Protein AF-A0A9E2JCD4-F1 (afdb_monomer)

Structure (mmCIF, N/CA/C/O backbone):
data_AF-A0A9E2JCD4-F1
#
_entry.id   AF-A0A9E2JCD4-F1
#
loop_
_atom_site.group_PDB
_atom_site.id
_atom_site.type_symbol
_atom_site.label_atom_id
_atom_site.label_alt_id
_atom_site.label_comp_id
_atom_site.label_asym_id
_atom_site.label_entity_id
_atom_site.label_seq_id
_atom_site.pdbx_PDB_ins_code
_atom_site.Cartn_x
_atom_site.Cartn_y
_atom_site.Cartn_z
_atom_site.occupancy
_atom_site.B_iso_or_equiv
_atom_site.auth_seq_id
_atom_site.auth_comp_id
_atom_site.auth_asym_id
_atom_site.auth_atom_id
_atom_site.pdbx_PDB_model_num
ATOM 1 N N . PRO A 1 1 ? -14.965 -15.907 -25.541 1.00 87.50 1 PRO A N 1
ATOM 2 C CA . PRO A 1 1 ? -16.272 -16.356 -24.997 1.00 87.50 1 PRO A CA 1
ATOM 3 C C . PRO A 1 1 ? -16.689 -15.475 -23.809 1.00 87.50 1 PRO A C 1
ATOM 5 O O . PRO A 1 1 ? -15.808 -14.919 -23.157 1.00 87.50 1 PRO A O 1
ATOM 8 N N . PHE A 1 2 ? -17.987 -15.295 -23.537 1.00 87.94 2 PHE A N 1
ATOM 9 C CA . PHE A 1 2 ? -18.441 -14.488 -22.388 1.00 87.94 2 PHE A CA 1
ATOM 10 C C . PHE A 1 2 ? -18.030 -15.113 -21.044 1.00 87.94 2 PHE A C 1
ATOM 12 O O . PHE A 1 2 ? -17.580 -14.397 -20.153 1.00 87.94 2 PHE A O 1
ATOM 19 N N . SER A 1 3 ? -18.085 -16.446 -20.950 1.00 88.81 3 SER A N 1
ATOM 20 C CA . SER A 1 3 ? -17.568 -17.237 -19.825 1.00 88.81 3 SER A CA 1
ATOM 21 C C . SER A 1 3 ? -16.134 -16.853 -19.465 1.00 88.81 3 SER A C 1
ATOM 23 O O . SER A 1 3 ? -15.836 -16.546 -18.314 1.00 88.81 3 SER A O 1
ATOM 25 N N . ASP A 1 4 ? -15.266 -16.788 -20.471 1.00 86.62 4 ASP A N 1
ATOM 26 C CA . ASP A 1 4 ? -13.838 -16.551 -20.280 1.00 86.62 4 ASP A CA 1
ATOM 27 C C . ASP A 1 4 ? -13.590 -15.129 -19.788 1.00 86.62 4 ASP A C 1
ATOM 29 O O . ASP A 1 4 ? -12.777 -14.919 -18.896 1.00 86.62 4 ASP A O 1
ATOM 33 N N . LYS A 1 5 ? -14.342 -14.145 -20.300 1.00 86.44 5 LYS A N 1
ATOM 34 C CA . LYS A 1 5 ? -14.261 -12.759 -19.816 1.00 86.44 5 LYS A CA 1
ATOM 35 C C . LYS A 1 5 ? -14.637 -12.661 -18.338 1.00 86.44 5 LYS A C 1
ATOM 37 O O . LYS A 1 5 ? -13.980 -11.936 -17.596 1.00 86.44 5 LYS A O 1
ATOM 42 N N . LEU A 1 6 ? -15.654 -13.406 -17.908 1.00 89.00 6 LEU A N 1
ATOM 43 C CA . LEU A 1 6 ? -16.115 -13.421 -16.521 1.00 89.00 6 LEU A CA 1
ATOM 44 C C . LEU A 1 6 ? -15.053 -14.046 -15.604 1.00 89.00 6 LEU A C 1
ATOM 46 O O . LEU A 1 6 ? -14.660 -13.428 -14.615 1.00 89.00 6 LEU A O 1
ATOM 50 N N . VAL A 1 7 ? -14.499 -15.198 -15.991 1.00 89.31 7 VAL A N 1
ATOM 51 C CA . VAL A 1 7 ? -13.416 -15.873 -15.253 1.00 89.31 7 VAL A CA 1
ATOM 52 C C . VAL A 1 7 ? -12.157 -15.009 -15.189 1.00 89.31 7 VAL A C 1
ATOM 54 O O . VAL A 1 7 ? -11.591 -14.837 -14.111 1.00 89.31 7 VAL A O 1
ATOM 57 N N . ILE A 1 8 ? -11.744 -14.408 -16.309 1.00 86.62 8 ILE A N 1
ATOM 58 C CA . ILE A 1 8 ? -10.582 -13.512 -16.361 1.00 86.62 8 ILE A CA 1
ATOM 59 C C . ILE A 1 8 ? -10.818 -12.299 -15.461 1.00 86.62 8 ILE A C 1
ATOM 61 O O . ILE A 1 8 ? -9.946 -11.971 -14.664 1.00 86.62 8 ILE A O 1
ATOM 65 N N . SER A 1 9 ? -11.991 -11.663 -15.523 1.00 84.81 9 SER A N 1
ATOM 66 C CA . SER A 1 9 ? -12.302 -10.495 -14.687 1.00 84.81 9 SER A CA 1
ATOM 67 C C . SER A 1 9 ? -12.297 -10.819 -13.189 1.00 84.81 9 SER A C 1
ATOM 69 O O . SER A 1 9 ? -11.738 -10.063 -12.394 1.00 84.81 9 SER A O 1
ATOM 71 N N . LEU A 1 10 ? -12.835 -11.980 -12.802 1.00 86.94 10 LEU A N 1
ATOM 72 C CA . LEU A 1 10 ? -12.809 -12.459 -11.424 1.00 86.94 10 LEU A CA 1
ATOM 73 C C . LEU A 1 10 ? -11.369 -12.714 -10.969 1.00 86.94 10 LEU A C 1
ATOM 75 O O . LEU A 1 10 ? -10.957 -12.248 -9.907 1.00 86.94 10 LEU A O 1
ATOM 79 N N . PHE A 1 11 ? -10.583 -13.408 -11.792 1.00 87.50 11 PHE A N 1
ATOM 80 C CA . PHE A 1 11 ? -9.185 -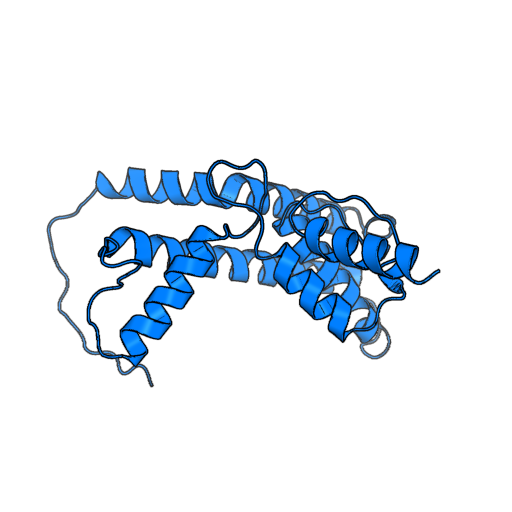13.696 -11.495 1.00 87.50 11 PHE A CA 1
ATOM 81 C C . PHE A 1 11 ? -8.374 -12.409 -11.329 1.00 87.50 11 PHE A C 1
ATOM 83 O O . PHE A 1 11 ? -7.625 -12.273 -10.366 1.00 87.50 11 PHE A O 1
ATOM 90 N N . GLN A 1 12 ? -8.598 -11.436 -12.212 1.00 85.69 12 GLN A N 1
ATOM 91 C CA . GLN A 1 12 ? -7.980 -10.111 -12.202 1.00 85.69 12 GLN A CA 1
ATOM 92 C C . GLN A 1 12 ? -8.385 -9.251 -11.000 1.00 85.69 12 GLN A C 1
ATOM 94 O O . GLN A 1 12 ? -7.630 -8.374 -10.598 1.00 85.69 12 GLN A O 1
ATOM 99 N N . SER A 1 13 ? -9.531 -9.522 -10.373 1.00 85.56 13 SER A N 1
ATOM 100 C CA . SER A 1 13 ? -9.923 -8.892 -9.107 1.00 85.56 13 SER A CA 1
ATOM 101 C C . SER A 1 13 ? -9.258 -9.549 -7.890 1.00 85.56 13 SER A C 1
ATOM 103 O O . SER A 1 13 ? -8.961 -8.882 -6.896 1.00 85.56 13 SER A O 1
ATOM 105 N N . VAL A 1 14 ? -9.000 -10.860 -7.947 1.00 85.94 14 VAL A N 1
ATOM 106 C CA . VAL A 1 14 ? -8.430 -11.621 -6.824 1.00 85.94 14 VAL A CA 1
ATOM 107 C C . VAL A 1 14 ? -6.904 -11.560 -6.805 1.00 85.94 14 VAL A C 1
ATOM 109 O O . VAL A 1 14 ? -6.334 -11.336 -5.738 1.00 85.94 14 VAL A O 1
ATOM 112 N N . THR A 1 15 ? -6.246 -11.720 -7.956 1.00 87.38 15 THR A N 1
ATOM 113 C CA . THR A 1 15 ? -4.779 -11.808 -8.065 1.00 87.38 15 THR A CA 1
ATOM 114 C C . THR A 1 15 ? -4.006 -10.601 -7.507 1.00 87.38 15 THR A C 1
ATOM 116 O O . THR A 1 15 ? -2.977 -10.825 -6.855 1.00 87.38 15 THR A O 1
ATOM 119 N N . PRO A 1 16 ? -4.494 -9.341 -7.617 1.00 85.31 16 PRO A N 1
ATOM 120 C CA . PRO A 1 16 ? -3.787 -8.180 -7.080 1.00 85.31 16 PRO A CA 1
ATOM 121 C C . PRO A 1 16 ? -3.684 -8.199 -5.551 1.00 85.31 16 PRO A C 1
ATOM 123 O O . PRO A 1 16 ? -2.811 -7.547 -4.989 1.00 85.31 16 PRO A O 1
ATOM 126 N N . ARG A 1 17 ? -4.507 -9.006 -4.865 1.00 85.00 17 ARG A N 1
ATOM 127 C CA . ARG A 1 17 ? -4.426 -9.244 -3.416 1.00 85.00 17 ARG A CA 1
ATOM 128 C C . ARG A 1 17 ? -3.404 -10.337 -3.092 1.00 85.00 17 ARG A C 1
ATOM 130 O O . ARG A 1 17 ? -3.725 -11.329 -2.443 1.00 85.00 17 ARG A O 1
ATOM 137 N N . THR A 1 18 ? -2.178 -10.128 -3.565 1.00 82.38 18 THR A N 1
ATOM 138 C CA . THR A 1 18 ? -0.974 -10.922 -3.268 1.00 82.38 18 THR A CA 1
ATOM 139 C C . THR A 1 18 ? -0.949 -12.375 -3.749 1.00 82.38 18 THR A C 1
ATOM 141 O O . THR A 1 18 ? -0.372 -13.222 -3.068 1.00 82.38 18 THR A O 1
ATOM 144 N N . ALA A 1 19 ? -1.558 -12.683 -4.899 1.00 82.88 19 ALA A N 1
ATOM 145 C CA . ALA A 1 19 ? -1.399 -13.998 -5.535 1.00 82.88 19 ALA A CA 1
ATOM 146 C C . ALA A 1 19 ? -0.274 -14.012 -6.584 1.00 82.88 19 ALA A C 1
ATOM 148 O O . ALA A 1 19 ? 0.450 -14.996 -6.686 1.00 82.88 19 ALA A O 1
ATOM 149 N N . GLY A 1 20 ? -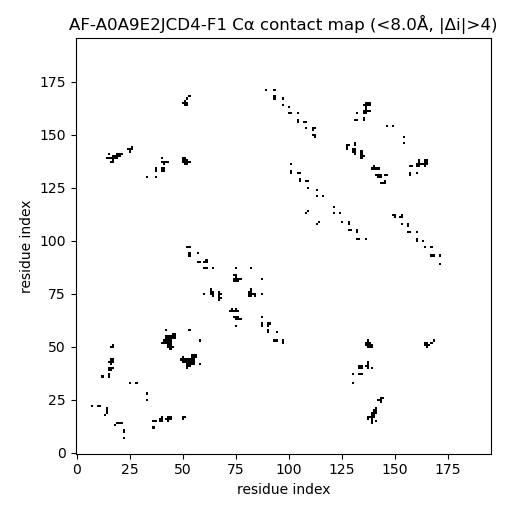0.135 -12.933 -7.364 1.00 82.00 20 GLY A N 1
ATOM 150 C CA . GLY A 1 20 ? 0.980 -12.755 -8.304 1.00 82.00 20 GLY A CA 1
ATOM 151 C C . GLY A 1 20 ? 0.891 -13.561 -9.594 1.00 82.00 20 GLY A C 1
ATOM 152 O O . GLY A 1 20 ? 1.807 -13.524 -10.410 1.00 82.00 20 GLY A O 1
ATOM 153 N N . PHE A 1 21 ? -0.213 -14.272 -9.816 1.00 85.75 21 PHE A N 1
ATOM 154 C CA . PHE A 1 21 ? -0.411 -15.041 -11.036 1.00 85.75 21 PHE A CA 1
ATOM 155 C C . PHE A 1 21 ? -0.903 -14.151 -12.167 1.00 85.75 21 PHE A C 1
ATOM 157 O O . PHE A 1 21 ? -1.855 -13.380 -12.004 1.00 85.75 21 PHE A O 1
ATOM 164 N N . ASN A 1 22 ? -0.266 -14.304 -13.325 1.00 83.31 22 ASN A N 1
ATOM 165 C CA . ASN A 1 22 ? -0.553 -13.510 -14.499 1.00 83.31 22 ASN A CA 1
ATOM 166 C C . ASN A 1 22 ? -1.375 -14.308 -15.521 1.00 83.31 22 ASN A C 1
ATOM 168 O O . ASN A 1 22 ? -0.903 -15.315 -16.040 1.00 83.31 22 ASN A O 1
ATOM 172 N N . THR A 1 23 ? -2.599 -13.862 -15.811 1.00 81.06 23 THR A N 1
ATOM 173 C CA . THR A 1 23 ? -3.462 -14.454 -16.852 1.00 81.06 23 THR A CA 1
ATOM 174 C C . THR A 1 23 ? -3.540 -13.611 -18.122 1.00 81.06 23 THR A C 1
ATOM 176 O O . THR A 1 23 ? -3.897 -14.142 -19.169 1.00 81.06 23 THR A O 1
ATOM 179 N N . ILE A 1 24 ? -3.207 -12.316 -18.050 1.00 84.69 24 ILE A N 1
ATOM 180 C CA . ILE A 1 24 ? -3.230 -11.369 -19.176 1.00 84.69 24 ILE A CA 1
ATOM 181 C C . ILE A 1 24 ? -2.098 -10.355 -19.023 1.00 84.69 24 ILE A C 1
ATOM 183 O O . ILE A 1 24 ? -1.784 -9.930 -17.921 1.00 84.69 24 ILE A O 1
ATOM 187 N N . ASN A 1 25 ? -1.508 -9.893 -20.119 1.00 86.38 25 ASN A N 1
ATOM 188 C CA . ASN A 1 25 ? -0.426 -8.918 -20.022 1.00 86.38 25 ASN A CA 1
ATOM 189 C C . ASN A 1 25 ? -0.935 -7.539 -19.537 1.00 86.38 25 ASN A C 1
ATOM 191 O O . ASN A 1 25 ? -1.644 -6.840 -20.264 1.00 86.38 25 ASN A O 1
ATOM 195 N N . TYR A 1 26 ? -0.522 -7.134 -18.328 1.00 86.12 26 TYR A N 1
ATOM 196 C CA . TYR A 1 26 ? -0.884 -5.852 -17.712 1.00 86.12 26 TYR A CA 1
ATOM 197 C C . TYR A 1 26 ? -0.377 -4.634 -18.494 1.00 86.12 26 TYR A C 1
ATOM 199 O O . TYR A 1 26 ? -0.991 -3.576 -18.409 1.00 86.12 26 TYR A O 1
ATOM 207 N N . ALA A 1 27 ? 0.674 -4.774 -19.310 1.00 84.25 27 ALA A N 1
ATOM 208 C CA . ALA A 1 27 ? 1.187 -3.683 -20.140 1.00 84.25 27 ALA A CA 1
ATOM 209 C C . ALA A 1 27 ? 0.193 -3.206 -21.219 1.00 84.25 27 ALA A C 1
ATOM 211 O O . ALA A 1 27 ? 0.357 -2.113 -21.753 1.00 84.25 27 ALA A O 1
ATOM 212 N N . HIS A 1 28 ? -0.830 -4.007 -21.542 1.00 86.75 28 HIS A N 1
ATOM 213 C CA . HIS A 1 28 ? -1.855 -3.676 -22.541 1.00 86.75 28 HIS A CA 1
ATOM 214 C C . HIS A 1 28 ? -3.211 -3.302 -21.928 1.00 86.75 28 HIS A C 1
ATOM 216 O O . HIS A 1 28 ? -4.195 -3.147 -22.653 1.00 86.75 28 HIS A O 1
ATOM 222 N N . LEU A 1 29 ? -3.300 -3.185 -20.601 1.00 87.31 29 LEU A N 1
ATOM 223 C CA . LEU A 1 29 ? -4.543 -2.808 -19.936 1.00 87.31 29 LEU A CA 1
ATOM 224 C C . LEU A 1 29 ? -4.760 -1.297 -19.962 1.00 87.31 29 LEU A C 1
ATOM 226 O O . LEU A 1 29 ? -3.824 -0.505 -19.917 1.00 87.31 29 LEU A O 1
ATOM 230 N N . ALA A 1 30 ? -6.031 -0.895 -19.982 1.00 89.69 30 ALA A N 1
ATOM 231 C CA . ALA A 1 30 ? -6.399 0.510 -19.890 1.00 89.69 30 ALA A CA 1
ATOM 232 C C . ALA A 1 30 ? -5.933 1.118 -18.556 1.00 89.69 30 ALA A C 1
ATOM 234 O O . ALA A 1 30 ? -6.066 0.492 -17.499 1.00 89.69 30 ALA A O 1
ATOM 235 N N . ASN A 1 31 ? -5.495 2.380 -18.587 1.00 89.19 31 ASN A N 1
ATOM 236 C CA . ASN A 1 31 ? -5.000 3.107 -17.410 1.00 89.19 31 ASN A CA 1
ATOM 237 C C . ASN A 1 31 ? -5.989 3.096 -16.231 1.00 89.19 31 ASN A C 1
ATOM 239 O O . ASN A 1 31 ? -5.576 2.981 -15.081 1.00 89.19 31 ASN A O 1
ATOM 243 N N . THR A 1 32 ? -7.299 3.132 -16.498 1.00 89.75 32 THR A N 1
ATOM 244 C CA . THR A 1 32 ? -8.345 3.025 -15.465 1.00 89.75 32 THR A CA 1
ATOM 245 C C . THR A 1 32 ? -8.311 1.679 -14.737 1.00 89.75 32 THR A C 1
ATOM 247 O O . THR A 1 32 ? -8.474 1.623 -13.519 1.00 89.75 32 THR A O 1
ATOM 250 N N . THR A 1 33 ? -8.057 0.588 -15.466 1.00 90.25 33 THR A N 1
ATOM 251 C CA . THR A 1 33 ? -7.939 -0.759 -14.884 1.00 90.25 33 THR A CA 1
ATOM 252 C C . THR A 1 33 ? -6.650 -0.878 -14.080 1.00 90.25 33 THR A C 1
ATOM 254 O O . THR A 1 33 ? -6.660 -1.422 -12.975 1.00 90.25 33 THR A O 1
ATOM 257 N N . LEU A 1 34 ? -5.550 -0.316 -14.591 1.00 91.50 34 LEU A N 1
ATOM 258 C CA . LEU A 1 34 ? -4.271 -0.268 -13.884 1.00 91.50 34 LEU A CA 1
ATOM 259 C C . LEU A 1 34 ? -4.376 0.518 -12.577 1.00 91.50 34 LEU A C 1
ATOM 261 O O . LEU A 1 34 ? -3.907 0.035 -11.554 1.00 91.50 34 LEU A O 1
ATOM 265 N N . LEU A 1 35 ? -5.061 1.664 -12.571 1.00 92.62 35 LEU A N 1
ATOM 266 C CA . LEU A 1 35 ? -5.304 2.444 -11.356 1.00 92.62 35 LEU A CA 1
ATOM 267 C C . LEU A 1 35 ? -6.061 1.631 -10.296 1.00 92.62 35 LEU A C 1
ATOM 269 O O . LEU A 1 35 ? -5.641 1.578 -9.139 1.00 92.62 35 LEU A O 1
ATOM 273 N N . GLY A 1 36 ? -7.148 0.960 -10.691 1.00 92.12 36 GLY A N 1
ATOM 274 C CA . GLY A 1 36 ? -7.899 0.082 -9.790 1.00 92.12 36 GLY A CA 1
ATOM 275 C C . GLY A 1 36 ? -7.050 -1.082 -9.273 1.00 92.12 36 GLY A C 1
ATOM 276 O O . GLY A 1 36 ? -7.093 -1.408 -8.089 1.00 92.12 36 GLY A O 1
ATOM 277 N N . THR A 1 37 ? -6.218 -1.659 -10.140 1.00 92.88 37 THR A N 1
ATOM 278 C CA . THR A 1 37 ? -5.287 -2.734 -9.780 1.00 92.88 37 THR A CA 1
ATOM 279 C C . THR A 1 37 ? -4.256 -2.248 -8.762 1.00 92.88 37 THR A C 1
ATOM 281 O O . THR A 1 37 ? -4.084 -2.886 -7.732 1.00 92.88 37 THR A O 1
ATOM 284 N N . ILE A 1 38 ? -3.627 -1.092 -8.990 1.00 94.44 38 ILE A N 1
ATOM 285 C CA . ILE A 1 38 ? -2.654 -0.476 -8.075 1.00 94.44 38 ILE A CA 1
ATOM 286 C C . ILE A 1 38 ? -3.284 -0.241 -6.697 1.00 94.44 38 ILE A C 1
ATOM 288 O O . ILE A 1 38 ? -2.684 -0.572 -5.674 1.00 94.44 38 ILE A O 1
ATOM 292 N N . PHE A 1 39 ? -4.517 0.265 -6.653 1.00 93.62 39 PHE A N 1
ATOM 293 C CA . PHE A 1 39 ? -5.242 0.432 -5.394 1.00 93.62 39 PHE A CA 1
ATOM 294 C C . PHE A 1 39 ? -5.467 -0.908 -4.671 1.00 93.62 39 PHE A C 1
ATOM 296 O O . PHE A 1 39 ? -5.213 -1.015 -3.470 1.00 93.62 39 PHE A O 1
ATOM 303 N N . LEU A 1 40 ? -5.882 -1.949 -5.401 1.00 91.62 40 LEU A N 1
ATOM 304 C CA . LEU A 1 40 ? -6.065 -3.300 -4.857 1.00 91.62 40 LEU A CA 1
ATOM 305 C C . LEU A 1 40 ? -4.751 -3.962 -4.415 1.00 91.62 40 LEU A C 1
ATOM 307 O O . LEU A 1 40 ? -4.772 -4.791 -3.518 1.00 91.62 40 LEU A O 1
ATOM 311 N N . MET A 1 41 ? -3.616 -3.619 -5.021 1.00 93.75 41 MET A N 1
ATOM 312 C CA . MET A 1 41 ? -2.294 -4.108 -4.607 1.00 93.75 41 MET A CA 1
ATOM 313 C C . MET A 1 41 ? -1.817 -3.449 -3.320 1.00 93.75 41 MET A C 1
ATOM 315 O O . MET A 1 41 ? -1.203 -4.089 -2.467 1.00 93.75 41 MET A O 1
ATOM 319 N N . PHE A 1 42 ? -2.102 -2.155 -3.184 1.00 92.25 42 PHE A N 1
ATOM 320 C CA . PHE A 1 42 ? -1.766 -1.397 -1.989 1.00 92.25 42 PHE A CA 1
ATOM 321 C C . PHE A 1 42 ? -2.563 -1.887 -0.771 1.00 92.25 42 PHE A C 1
ATOM 323 O O . PHE A 1 42 ? -2.013 -2.022 0.328 1.00 92.25 42 PHE A O 1
ATOM 330 N N . VAL A 1 43 ? -3.847 -2.200 -0.981 1.00 91.44 43 VAL A N 1
ATOM 331 C CA . VAL A 1 43 ? -4.730 -2.834 0.006 1.00 91.44 43 VAL A CA 1
ATOM 332 C C . VAL A 1 43 ? -4.638 -4.353 -0.133 1.00 91.44 43 VAL A C 1
ATOM 334 O O . VAL A 1 43 ? -5.424 -4.977 -0.838 1.00 91.44 43 VAL A O 1
ATOM 337 N N . GLY A 1 44 ? -3.680 -4.956 0.564 1.00 84.81 44 GLY A N 1
ATOM 338 C CA . GLY A 1 44 ? -3.443 -6.395 0.521 1.00 84.81 44 GLY A CA 1
ATOM 339 C C . GLY A 1 44 ? -4.526 -7.231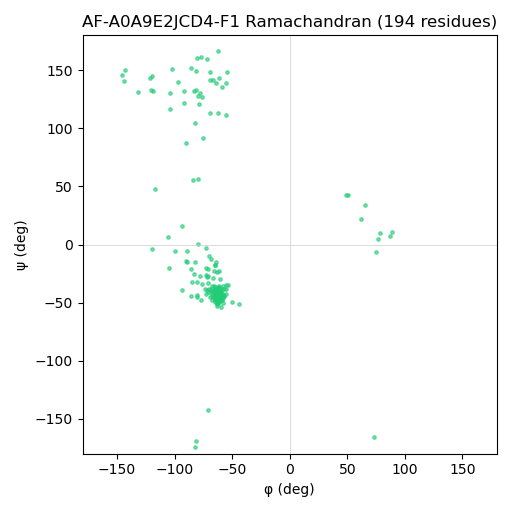 1.221 1.00 84.81 44 GLY A C 1
ATOM 340 O O . GLY A 1 44 ? -5.729 -6.976 1.170 1.00 84.81 44 GLY A O 1
ATOM 341 N N . GLY A 1 45 ? -4.095 -8.299 1.888 1.00 84.94 45 GLY A N 1
ATOM 342 C CA . GLY A 1 45 ? -4.995 -9.266 2.522 1.00 84.94 45 GLY A CA 1
ATOM 343 C C . GLY A 1 45 ? -5.522 -8.865 3.906 1.00 84.94 45 GLY A C 1
ATOM 344 O O . GLY A 1 45 ? -5.272 -7.782 4.439 1.00 84.94 45 GLY A O 1
ATOM 345 N N . SER A 1 46 ? -6.238 -9.803 4.526 1.00 86.25 46 SER A N 1
ATOM 346 C CA . SER A 1 46 ? -6.743 -9.669 5.899 1.00 86.25 46 SER A CA 1
ATOM 347 C C . SER A 1 46 ? -5.611 -9.770 6.946 1.00 86.25 46 SER A C 1
ATOM 349 O O . SER A 1 46 ? -4.535 -10.308 6.643 1.00 86.25 46 SER A O 1
ATOM 351 N N . PRO A 1 47 ? -5.791 -9.268 8.185 1.00 81.12 47 PRO A N 1
ATOM 352 C CA . PRO A 1 47 ? -4.848 -9.512 9.279 1.00 81.12 47 PRO A CA 1
ATOM 353 C C . PRO A 1 47 ? -4.597 -11.010 9.507 1.00 81.12 47 PRO A C 1
ATOM 355 O O . PRO A 1 47 ? -5.470 -11.833 9.252 1.00 81.12 47 PRO A O 1
ATOM 358 N N . GLY A 1 48 ? -3.391 -11.371 9.956 1.00 76.44 48 GLY A N 1
ATOM 359 C CA . GLY A 1 48 ? -2.986 -12.775 10.140 1.00 76.44 48 GLY A CA 1
ATOM 360 C C . GLY A 1 48 ? -2.679 -13.541 8.842 1.00 76.44 48 GLY A C 1
ATOM 361 O O . GLY A 1 48 ? -2.188 -14.660 8.902 1.00 76.44 48 GLY A O 1
ATOM 362 N N . SER A 1 49 ? -2.918 -12.940 7.671 1.00 79.50 49 SER A N 1
ATOM 363 C CA . SER A 1 49 ? -2.552 -13.507 6.368 1.00 79.50 49 SER A CA 1
ATOM 364 C C . SER A 1 49 ? -1.073 -13.292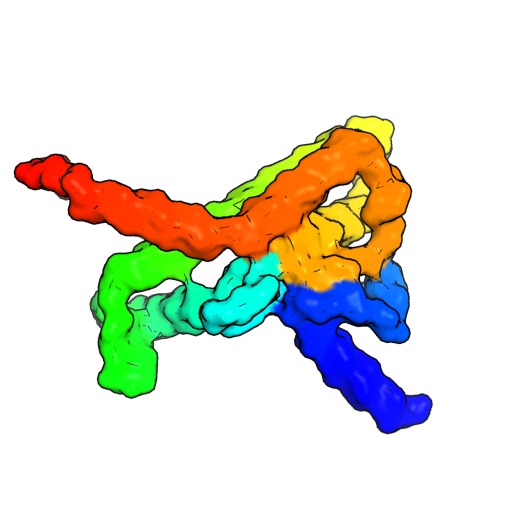 6.025 1.00 79.50 49 SER A C 1
ATOM 366 O O . SER A 1 49 ? -0.432 -12.353 6.508 1.00 79.50 49 SER A O 1
ATOM 368 N N . THR A 1 50 ? -0.581 -14.106 5.092 1.00 78.19 50 THR A N 1
ATOM 369 C CA . THR A 1 50 ? 0.707 -13.966 4.410 1.00 78.19 50 THR A CA 1
ATOM 370 C C . THR A 1 50 ? 0.738 -12.823 3.391 1.00 78.19 50 THR A C 1
ATOM 372 O O . THR A 1 50 ? 1.781 -12.583 2.811 1.00 78.19 50 THR A O 1
ATOM 375 N N . ALA A 1 51 ? -0.343 -12.089 3.143 1.00 78.06 51 ALA A N 1
ATOM 376 C CA . ALA A 1 51 ? -0.298 -10.944 2.227 1.00 78.06 51 ALA A CA 1
ATOM 377 C C . ALA A 1 51 ? 0.571 -9.785 2.769 1.00 78.06 51 ALA A C 1
ATOM 379 O O . ALA A 1 51 ? 0.513 -9.496 3.966 1.00 78.06 51 ALA A O 1
ATOM 380 N N . GLY A 1 52 ? 1.331 -9.088 1.923 1.00 82.94 52 GLY A N 1
ATOM 381 C CA . GLY A 1 52 ? 1.984 -7.816 2.269 1.00 82.94 52 GLY A CA 1
ATOM 382 C C . GLY A 1 52 ? 1.045 -6.610 2.162 1.00 82.94 52 GLY A C 1
ATOM 383 O O . GLY A 1 52 ? -0.174 -6.763 2.034 1.00 82.94 52 GLY A O 1
ATOM 384 N N . GLY A 1 53 ? 1.621 -5.409 2.232 1.00 86.88 53 GLY A N 1
ATOM 385 C CA . GLY A 1 53 ? 0.898 -4.145 2.069 1.00 86.88 53 GLY A CA 1
ATOM 386 C C . GLY A 1 53 ? 0.001 -3.757 3.250 1.00 86.88 53 GLY A C 1
ATOM 387 O O . GLY A 1 53 ? 0.098 -4.298 4.360 1.00 86.88 53 GLY A O 1
ATOM 388 N N . ILE A 1 54 ? -0.895 -2.790 3.018 1.00 90.12 54 ILE A N 1
ATOM 389 C CA . ILE A 1 54 ? -1.856 -2.354 4.035 1.00 90.12 54 ILE A CA 1
ATOM 390 C C . ILE A 1 54 ? -2.973 -3.386 4.145 1.00 90.12 54 ILE A C 1
ATOM 392 O O . ILE A 1 54 ? -3.631 -3.732 3.169 1.00 90.12 54 ILE A O 1
ATOM 396 N N . LYS A 1 55 ? -3.226 -3.854 5.367 1.00 90.94 55 LYS A N 1
ATOM 397 C CA . LYS A 1 55 ? -4.281 -4.833 5.628 1.00 90.94 55 LYS A CA 1
ATOM 398 C C . LYS A 1 55 ? -5.671 -4.233 5.436 1.00 90.94 55 LYS A C 1
ATOM 400 O O . LYS A 1 55 ? -5.917 -3.080 5.795 1.00 90.94 55 LYS A O 1
ATOM 405 N N . THR A 1 56 ? -6.621 -5.059 5.004 1.00 91.88 56 THR A N 1
ATOM 406 C CA . THR A 1 56 ? -8.031 -4.655 4.843 1.00 91.88 56 THR A CA 1
ATOM 407 C C . THR A 1 56 ? -8.639 -4.083 6.128 1.00 91.88 56 THR A C 1
ATOM 409 O O . THR A 1 56 ? -9.411 -3.130 6.074 1.00 91.88 56 THR A O 1
ATOM 412 N N . ALA A 1 57 ? -8.252 -4.602 7.299 1.00 90.75 57 ALA A N 1
ATOM 413 C CA . ALA A 1 57 ? -8.710 -4.078 8.586 1.00 90.75 57 ALA A CA 1
ATOM 414 C C . ALA A 1 57 ? -8.214 -2.648 8.859 1.00 90.75 57 ALA A C 1
ATOM 416 O O . ALA A 1 57 ? -8.957 -1.844 9.414 1.00 90.75 57 ALA A O 1
ATOM 417 N N . THR A 1 58 ? -6.990 -2.310 8.441 1.00 91.12 58 THR A N 1
ATOM 418 C CA . THR A 1 58 ? -6.454 -0.947 8.553 1.00 91.12 58 THR A CA 1
ATOM 419 C C . THR A 1 58 ? -7.291 0.014 7.718 1.00 91.12 58 THR A C 1
ATOM 421 O O . THR A 1 58 ? -7.726 1.044 8.228 1.00 91.12 58 THR A O 1
ATOM 424 N N . LEU A 1 59 ? -7.597 -0.362 6.470 1.00 93.19 59 LEU A N 1
ATOM 425 C CA . LEU A 1 59 ? -8.477 0.422 5.605 1.00 93.19 59 LEU A CA 1
ATOM 426 C C . LEU A 1 59 ? -9.874 0.585 6.222 1.00 93.19 59 LEU A C 1
ATOM 428 O O . LEU A 1 59 ? -10.396 1.695 6.269 1.00 93.19 59 LEU A O 1
ATOM 432 N N . ALA A 1 60 ? -10.458 -0.493 6.751 1.00 93.94 60 ALA A N 1
ATOM 433 C CA . ALA A 1 60 ? -11.771 -0.449 7.392 1.00 93.94 60 ALA A CA 1
ATOM 434 C C . ALA A 1 60 ? -11.803 0.509 8.595 1.00 93.94 60 ALA A C 1
ATOM 436 O O . ALA A 1 60 ? -12.764 1.261 8.752 1.00 93.94 60 ALA A O 1
ATOM 437 N N . ILE A 1 61 ? -10.747 0.526 9.417 1.00 94.56 61 ILE A N 1
ATOM 438 C CA . ILE A 1 61 ? -10.627 1.458 10.547 1.00 94.56 61 ILE A CA 1
ATOM 439 C C . ILE A 1 61 ? -10.533 2.905 10.053 1.00 94.56 61 ILE A C 1
ATOM 441 O O . ILE A 1 61 ? -11.207 3.769 10.611 1.00 94.56 61 ILE A O 1
ATOM 445 N N . LEU A 1 62 ? -9.745 3.181 9.009 1.00 94.25 62 LEU A N 1
ATOM 446 C CA . LEU A 1 62 ? -9.620 4.531 8.448 1.00 94.25 62 LEU A CA 1
ATOM 447 C C . LEU A 1 62 ? -10.935 5.043 7.856 1.00 94.25 62 LEU A C 1
ATOM 449 O O . LEU A 1 62 ? -11.328 6.178 8.121 1.00 94.25 62 LEU A O 1
ATOM 453 N N . VAL A 1 63 ? -11.648 4.198 7.109 1.00 94.94 63 VAL A N 1
ATOM 454 C CA . VAL A 1 63 ? -12.969 4.539 6.561 1.00 94.94 63 VAL A CA 1
ATOM 455 C C . VAL A 1 63 ? -13.964 4.784 7.693 1.00 94.94 63 VAL A C 1
ATOM 457 O O . VAL A 1 63 ? -14.662 5.796 7.695 1.00 94.94 63 VAL A O 1
ATOM 460 N N . ALA A 1 64 ? -13.999 3.910 8.702 1.00 94.38 64 ALA A N 1
ATOM 461 C CA . ALA A 1 64 ? -14.871 4.090 9.858 1.00 94.38 64 ALA A CA 1
ATOM 462 C C . ALA A 1 64 ? -14.537 5.363 10.644 1.00 94.38 64 ALA A C 1
ATOM 464 O O . ALA A 1 64 ? -15.449 6.033 11.130 1.00 94.38 64 ALA A O 1
ATOM 465 N N . MET A 1 65 ? -13.255 5.716 10.756 1.00 94.81 65 MET A N 1
ATOM 466 C CA . MET A 1 65 ? -12.801 6.957 11.381 1.00 94.81 65 MET A CA 1
ATOM 467 C C . MET A 1 65 ? -13.315 8.176 10.615 1.00 94.81 65 MET A C 1
ATOM 469 O O . MET A 1 65 ? -13.929 9.050 11.226 1.00 94.81 65 MET A O 1
ATOM 473 N N . ALA A 1 66 ? -13.136 8.207 9.292 1.00 93.56 66 ALA A N 1
ATOM 474 C CA . ALA A 1 66 ? -13.622 9.293 8.442 1.00 93.56 66 ALA A CA 1
ATOM 475 C C . ALA A 1 66 ? -15.150 9.449 8.539 1.00 93.56 66 ALA A C 1
ATOM 477 O O . ALA A 1 66 ? -15.649 10.546 8.788 1.00 93.56 66 ALA A O 1
ATOM 478 N N . VAL A 1 67 ? -15.896 8.343 8.444 1.00 94.00 67 VAL A N 1
ATOM 479 C CA . VAL A 1 67 ? -17.365 8.344 8.561 1.00 94.00 67 VAL A CA 1
ATOM 480 C C . VAL A 1 67 ? -17.821 8.781 9.955 1.00 94.00 67 VAL A C 1
ATOM 482 O O . VAL A 1 67 ? -18.765 9.558 10.074 1.00 94.00 67 VAL A O 1
ATOM 485 N N . SER A 1 68 ? -17.161 8.311 11.017 1.00 92.50 68 SER A N 1
ATOM 486 C CA . SER A 1 68 ? -17.499 8.698 12.394 1.00 92.50 68 SER A CA 1
ATOM 487 C C . SER A 1 68 ? -17.270 10.192 12.613 1.00 92.50 68 SER A C 1
ATOM 489 O O . SER A 1 68 ? -18.140 10.861 13.167 1.00 92.50 68 SER A O 1
ATOM 491 N N . ARG A 1 69 ? -16.149 10.730 12.111 1.00 91.12 69 ARG A N 1
ATOM 492 C CA . ARG A 1 69 ? -15.818 12.155 12.225 1.00 91.12 69 ARG A CA 1
ATOM 493 C C . ARG A 1 69 ? -16.778 13.035 11.431 1.00 91.12 69 ARG A C 1
ATOM 495 O O . ARG A 1 69 ? -17.195 14.064 11.957 1.00 91.12 69 ARG A O 1
ATOM 502 N N . TYR A 1 70 ? -17.161 12.605 10.227 1.00 92.38 70 TYR A N 1
ATOM 503 C CA . TYR A 1 70 ? -18.170 13.274 9.401 1.00 92.38 70 TYR A CA 1
ATOM 504 C C . TYR A 1 70 ? -19.546 13.306 10.084 1.00 92.38 70 TYR A C 1
ATOM 506 O O . TYR A 1 70 ? -20.245 14.309 10.030 1.00 92.38 70 TYR A O 1
ATOM 514 N N . ARG A 1 71 ? -19.913 12.236 10.800 1.00 91.94 71 ARG A N 1
ATOM 515 C CA . ARG A 1 71 ? -21.152 12.158 11.596 1.00 91.94 71 ARG A CA 1
ATOM 516 C C . ARG A 1 71 ? -21.074 12.861 12.960 1.00 91.94 71 ARG A C 1
ATOM 518 O O . ARG A 1 71 ? -22.041 12.805 13.711 1.00 91.94 71 ARG A O 1
ATOM 525 N N . GLY A 1 72 ? -19.943 13.478 13.309 1.00 89.88 72 GLY A N 1
ATOM 526 C CA . GLY A 1 72 ? -19.759 14.181 14.584 1.00 89.88 72 GLY A CA 1
ATOM 527 C C . GLY A 1 72 ? -19.481 13.283 15.797 1.00 89.88 72 GLY A C 1
ATOM 528 O O . GLY A 1 72 ? -19.474 13.770 16.925 1.00 89.88 72 GLY A O 1
ATOM 529 N N . PHE A 1 73 ? -19.217 11.986 15.610 1.00 88.62 73 PHE A N 1
ATOM 530 C CA . PHE A 1 73 ? -18.835 11.109 16.717 1.00 88.62 73 PHE A CA 1
ATOM 531 C C . PHE A 1 73 ? -17.364 11.314 17.099 1.00 88.62 73 PHE A C 1
ATOM 533 O O . PHE A 1 73 ? -16.471 11.241 16.255 1.00 88.62 73 PHE A O 1
ATOM 540 N N . SER A 1 74 ? -17.101 11.497 18.397 1.00 85.44 74 SER A N 1
ATOM 541 C CA . SER A 1 74 ? -15.742 11.621 18.950 1.00 85.44 74 SER A CA 1
ATOM 542 C C . SER A 1 74 ? -14.973 10.297 18.984 1.00 85.44 74 SER A C 1
ATOM 544 O O . SER A 1 74 ? -13.746 10.289 19.060 1.00 85.44 74 SER A O 1
ATOM 546 N N . ARG A 1 75 ? -15.680 9.162 18.926 1.00 89.75 75 ARG A N 1
ATOM 547 C CA . ARG A 1 75 ? -15.096 7.816 18.918 1.00 89.75 75 ARG A CA 1
ATOM 548 C C . ARG A 1 75 ? -15.467 7.068 17.645 1.00 89.75 75 ARG A C 1
ATOM 550 O O . ARG A 1 75 ? -16.581 7.194 17.142 1.00 89.75 75 ARG A O 1
ATOM 557 N N . VAL A 1 76 ? -14.535 6.250 17.161 1.00 91.75 76 VAL A N 1
ATOM 558 C CA . VAL A 1 76 ? -14.740 5.412 15.976 1.00 91.75 76 VAL A CA 1
ATOM 559 C C . VAL A 1 76 ? -15.553 4.180 16.357 1.00 91.75 76 VAL A C 1
ATOM 561 O O . VAL A 1 76 ? -15.121 3.390 17.200 1.00 91.75 76 VAL A O 1
ATOM 564 N N . ASN A 1 77 ? -16.713 4.004 15.724 1.00 89.06 77 ASN A N 1
ATOM 565 C CA . ASN A 1 77 ? -17.629 2.900 16.007 1.00 89.06 77 ASN A CA 1
ATOM 566 C C . ASN A 1 77 ? -17.869 2.042 14.756 1.00 89.06 77 ASN A C 1
ATOM 568 O O . ASN A 1 77 ? -18.175 2.565 13.687 1.00 89.06 77 ASN A O 1
ATOM 572 N N . ILE A 1 78 ? -17.784 0.717 14.899 1.00 90.62 78 ILE A N 1
ATOM 573 C CA . ILE A 1 78 ? -18.084 -0.276 13.853 1.00 90.62 78 ILE A CA 1
ATOM 574 C C . ILE A 1 78 ? -19.002 -1.345 14.452 1.00 90.62 78 ILE A C 1
ATOM 576 O O . ILE A 1 78 ? -18.713 -1.863 15.526 1.00 90.62 78 ILE A O 1
ATOM 580 N N . LEU A 1 79 ? -20.105 -1.694 13.773 1.00 88.25 79 LEU A N 1
ATOM 581 C CA . LEU A 1 79 ? -21.030 -2.769 14.186 1.00 88.25 79 LEU A CA 1
ATOM 582 C C . LEU A 1 79 ? -21.467 -2.684 15.668 1.00 88.25 79 LEU A C 1
ATOM 584 O O . LEU A 1 79 ? -21.500 -3.687 16.377 1.00 88.25 79 LEU A O 1
ATOM 588 N N . ARG A 1 80 ? -21.785 -1.471 16.148 1.00 87.25 80 ARG A N 1
ATOM 589 C CA . ARG A 1 80 ? -22.139 -1.172 17.556 1.00 87.25 80 ARG A CA 1
ATOM 590 C C . ARG A 1 80 ? -21.026 -1.457 18.580 1.00 87.25 80 ARG A C 1
ATOM 592 O O . ARG A 1 80 ? -21.305 -1.619 19.763 1.00 87.25 80 ARG A O 1
ATOM 599 N N . ARG A 1 81 ? -19.764 -1.494 18.149 1.00 89.50 81 ARG A N 1
ATOM 600 C CA . ARG A 1 81 ? -18.583 -1.601 19.016 1.00 89.50 81 ARG A CA 1
ATOM 601 C C . ARG A 1 81 ? -17.651 -0.413 18.798 1.00 89.50 81 ARG A C 1
ATOM 603 O O . ARG A 1 81 ? -17.485 0.047 17.670 1.00 89.50 81 ARG A O 1
ATOM 610 N N . THR A 1 82 ? -17.029 0.066 19.870 1.00 91.94 82 THR A N 1
ATOM 611 C CA . THR A 1 82 ? -16.072 1.179 19.823 1.00 91.94 82 THR A CA 1
ATOM 612 C C . THR A 1 82 ? -14.649 0.666 19.648 1.00 91.94 82 THR A C 1
ATOM 614 O O . THR A 1 82 ? -14.210 -0.226 20.373 1.00 91.94 82 THR A O 1
ATOM 617 N N . ILE A 1 83 ? -13.913 1.251 18.704 1.00 93.12 83 ILE A N 1
ATOM 618 C CA . ILE A 1 83 ? -12.501 0.934 18.487 1.00 93.12 83 ILE A CA 1
ATOM 619 C C . ILE A 1 83 ? -11.638 1.748 19.465 1.00 93.12 83 ILE A C 1
ATOM 621 O O . ILE A 1 83 ? -11.814 2.965 19.561 1.00 93.12 83 ILE A O 1
ATOM 625 N N . PRO A 1 84 ? -10.673 1.122 20.168 1.00 91.38 84 PRO A N 1
ATOM 626 C CA . PRO A 1 84 ? -9.731 1.845 21.018 1.00 91.38 84 PRO A CA 1
ATOM 627 C C . PRO A 1 84 ? -8.920 2.879 20.227 1.00 91.38 84 PRO A C 1
ATOM 629 O O . PRO A 1 84 ? -8.372 2.563 19.170 1.00 91.38 84 PRO A O 1
ATOM 632 N N . GLY A 1 85 ? -8.762 4.090 20.771 1.00 86.44 85 GLY A N 1
ATOM 633 C CA . GLY A 1 85 ? -8.038 5.183 20.103 1.00 86.44 85 GLY A CA 1
ATOM 634 C C . GLY A 1 85 ? -6.608 4.812 19.696 1.00 86.44 85 GLY A C 1
ATOM 635 O O . GLY A 1 85 ? -6.188 5.109 18.583 1.00 86.44 85 GLY A O 1
ATOM 636 N N . GLY A 1 86 ? -5.897 4.041 20.527 1.00 85.69 86 GLY A N 1
ATOM 637 C CA . GLY A 1 86 ? -4.557 3.551 20.190 1.00 85.69 86 GLY A CA 1
ATOM 638 C C . GLY A 1 86 ? -4.514 2.667 18.935 1.00 85.69 86 GLY A C 1
ATOM 639 O O . GLY A 1 86 ? -3.511 2.672 18.223 1.00 85.69 86 GLY A O 1
ATOM 640 N N . LEU A 1 87 ? -5.594 1.940 18.618 1.00 87.38 87 LEU A N 1
ATOM 641 C CA . LEU A 1 87 ? -5.690 1.149 17.387 1.00 87.38 87 LEU A CA 1
ATOM 642 C C . LEU A 1 87 ? -5.948 2.036 16.161 1.00 87.38 87 LEU A C 1
ATOM 644 O O . LEU A 1 87 ? -5.413 1.766 15.089 1.00 87.38 87 LEU A O 1
ATOM 648 N N . VAL A 1 88 ? -6.706 3.121 16.330 1.00 91.06 88 VAL A N 1
ATOM 649 C CA . VAL A 1 88 ? -6.919 4.130 15.282 1.00 91.06 88 VAL A CA 1
ATOM 650 C C . VAL A 1 88 ? -5.604 4.840 14.954 1.00 91.06 88 VAL A C 1
ATOM 652 O O . VAL A 1 88 ? -5.200 4.868 13.793 1.00 91.06 88 VAL A O 1
ATOM 655 N N . SER A 1 89 ? -4.869 5.315 15.965 1.00 87.69 89 SER A N 1
ATOM 656 C CA . SER A 1 89 ? -3.550 5.938 15.774 1.00 87.69 89 SER A CA 1
ATOM 657 C C . SER A 1 89 ? -2.556 4.989 15.100 1.00 87.69 89 SER A C 1
ATOM 659 O O . SER A 1 89 ? -1.799 5.403 14.227 1.00 87.69 89 SER A O 1
ATOM 661 N N . ARG A 1 90 ? -2.590 3.695 15.451 1.00 86.25 90 ARG A N 1
ATOM 662 C CA . ARG A 1 90 ? -1.808 2.642 14.779 1.00 86.25 90 ARG A CA 1
ATOM 663 C C . ARG A 1 90 ? -2.159 2.522 13.301 1.00 86.25 90 ARG A C 1
ATOM 665 O O . ARG A 1 90 ? -1.254 2.487 12.474 1.00 86.25 90 ARG A O 1
ATOM 672 N N . ALA A 1 91 ? -3.448 2.466 12.971 1.00 90.06 91 ALA A N 1
ATOM 673 C CA . ALA A 1 91 ? -3.905 2.353 11.590 1.00 90.06 91 ALA A CA 1
ATOM 674 C C . ALA A 1 91 ? -3.445 3.548 10.736 1.00 90.06 91 ALA A C 1
ATOM 676 O O . ALA A 1 91 ? -2.957 3.357 9.619 1.00 90.06 91 ALA A O 1
ATOM 677 N N . VAL A 1 92 ? -3.522 4.764 11.288 1.00 91.62 92 VAL A N 1
ATOM 678 C CA . VAL A 1 92 ? -3.010 5.986 10.648 1.00 91.62 92 VAL A CA 1
ATOM 679 C C . VAL A 1 92 ? -1.494 5.914 10.460 1.00 91.62 92 VAL A C 1
ATOM 681 O O . VAL A 1 92 ? -1.013 6.101 9.346 1.00 91.62 92 VAL A O 1
ATOM 684 N N . ALA A 1 93 ? -0.739 5.573 11.509 1.00 88.88 93 ALA A N 1
ATOM 685 C CA . ALA A 1 93 ? 0.720 5.493 11.447 1.00 88.88 93 ALA A CA 1
ATOM 686 C C . ALA A 1 93 ? 1.210 4.472 10.407 1.00 88.88 93 ALA A C 1
ATOM 688 O O . ALA A 1 93 ? 2.067 4.798 9.589 1.00 88.88 93 ALA A O 1
ATOM 689 N N . VAL A 1 94 ? 0.635 3.261 10.385 1.00 88.88 94 VAL A N 1
ATOM 690 C CA . VAL A 1 94 ? 0.961 2.234 9.375 1.00 88.88 94 VAL A CA 1
ATOM 691 C C . VAL A 1 94 ? 0.704 2.764 7.968 1.00 88.88 94 VAL A C 1
ATOM 693 O O . VAL A 1 94 ? 1.524 2.561 7.076 1.00 88.88 94 VAL A O 1
ATOM 696 N N . THR A 1 95 ? -0.412 3.462 7.767 1.00 91.12 95 THR A N 1
ATOM 697 C CA . THR A 1 95 ? -0.794 3.980 6.449 1.00 91.12 95 THR A CA 1
ATOM 698 C C . THR A 1 95 ? 0.149 5.078 5.977 1.00 91.12 95 THR A C 1
ATOM 700 O O . THR A 1 95 ? 0.618 5.019 4.845 1.00 91.12 95 THR A O 1
ATOM 703 N N . LEU A 1 96 ? 0.508 6.021 6.850 1.00 91.56 96 LEU A N 1
ATOM 704 C CA . LEU A 1 96 ? 1.476 7.073 6.529 1.00 91.56 96 LEU A CA 1
ATOM 705 C C . LEU A 1 96 ? 2.854 6.496 6.190 1.00 91.56 96 LEU A C 1
ATOM 707 O O . LEU A 1 96 ? 3.433 6.864 5.172 1.00 91.56 96 LEU A O 1
ATOM 711 N N . VAL A 1 97 ? 3.351 5.546 6.989 1.00 89.75 97 VAL A N 1
ATOM 712 C CA . VAL A 1 97 ? 4.631 4.867 6.719 1.00 89.75 97 VAL A CA 1
ATOM 713 C C . VAL A 1 97 ? 4.585 4.109 5.391 1.00 89.75 97 VAL A C 1
ATOM 715 O O . VAL A 1 97 ? 5.554 4.136 4.637 1.00 89.75 97 VAL A O 1
ATOM 718 N N . SER A 1 98 ? 3.458 3.472 5.070 1.00 90.94 98 SER A N 1
ATOM 719 C CA . SER A 1 98 ? 3.271 2.744 3.809 1.00 90.94 98 SER A CA 1
ATOM 720 C C . SER A 1 98 ? 3.309 3.679 2.599 1.00 90.94 98 SER A C 1
ATOM 722 O O . SER A 1 98 ? 4.037 3.414 1.645 1.00 90.94 98 SER A O 1
ATOM 724 N N . ILE A 1 99 ? 2.581 4.801 2.657 1.00 93.69 99 ILE A N 1
ATOM 725 C CA . ILE A 1 99 ? 2.581 5.826 1.601 1.00 93.69 99 ILE A CA 1
ATOM 726 C C . ILE A 1 99 ? 3.985 6.413 1.433 1.00 93.69 99 ILE A C 1
ATOM 728 O O . ILE A 1 99 ? 4.473 6.505 0.310 1.00 93.69 99 ILE A O 1
ATOM 732 N N . ALA A 1 100 ? 4.659 6.756 2.535 1.00 93.00 100 ALA A N 1
ATOM 733 C CA . ALA A 1 100 ? 6.020 7.284 2.499 1.00 93.00 100 ALA A CA 1
ATOM 734 C C . ALA A 1 100 ? 7.014 6.278 1.899 1.00 93.00 100 ALA A C 1
ATOM 736 O O . ALA A 1 100 ? 7.860 6.662 1.098 1.00 93.00 100 ALA A O 1
ATOM 737 N N . THR A 1 101 ? 6.885 4.991 2.235 1.00 92.56 101 THR A N 1
ATOM 738 C CA . THR A 1 101 ? 7.744 3.925 1.692 1.00 92.56 101 THR A CA 1
ATOM 739 C C . THR A 1 101 ? 7.559 3.792 0.184 1.00 92.56 101 THR A C 1
ATOM 741 O O . THR A 1 101 ? 8.538 3.854 -0.552 1.00 92.56 101 THR A O 1
ATOM 744 N N . VAL A 1 102 ? 6.313 3.672 -0.290 1.00 95.00 102 VAL A N 1
ATOM 745 C CA . VAL A 1 102 ? 6.009 3.592 -1.730 1.00 95.00 102 VAL A CA 1
ATOM 746 C C . VAL A 1 102 ? 6.490 4.847 -2.459 1.00 95.00 102 VAL A C 1
ATOM 748 O O . VAL A 1 102 ? 7.142 4.735 -3.494 1.00 95.00 102 VAL A O 1
ATOM 751 N N . GLY A 1 103 ? 6.215 6.034 -1.913 1.00 95.69 103 GLY A N 1
ATOM 752 C CA . GLY A 1 103 ? 6.620 7.308 -2.508 1.00 95.69 103 GLY A CA 1
ATOM 753 C C . GLY A 1 103 ? 8.137 7.457 -2.614 1.00 95.69 103 GLY A C 1
ATOM 754 O O . GLY A 1 103 ? 8.642 7.820 -3.674 1.00 95.69 103 GLY A O 1
ATOM 755 N N . LEU A 1 104 ? 8.872 7.117 -1.551 1.00 95.50 104 LEU A N 1
ATOM 756 C CA . LEU A 1 104 ? 10.333 7.178 -1.539 1.00 95.50 104 LEU A CA 1
ATOM 757 C C . LEU A 1 104 ? 10.950 6.155 -2.500 1.00 95.50 104 LEU A C 1
ATOM 759 O O . LEU A 1 104 ? 11.843 6.504 -3.266 1.00 95.50 104 LEU A O 1
ATOM 763 N N . SER A 1 105 ? 10.464 4.910 -2.500 1.00 95.00 105 SER A N 1
ATOM 764 C CA . SER A 1 105 ? 10.941 3.880 -3.430 1.00 95.00 105 SER A CA 1
ATOM 765 C C . SER A 1 105 ? 10.706 4.278 -4.888 1.00 95.00 105 SER A C 1
ATOM 767 O O . SER A 1 105 ? 11.618 4.152 -5.701 1.00 95.00 105 SER A O 1
ATOM 769 N N . LEU A 1 106 ? 9.528 4.820 -5.209 1.00 95.50 106 LEU A N 1
ATOM 770 C CA . LEU A 1 106 ? 9.217 5.296 -6.556 1.00 95.50 106 LEU A CA 1
ATOM 771 C C . LEU A 1 106 ? 10.119 6.463 -6.966 1.00 95.50 106 LEU A C 1
ATOM 773 O O . LEU A 1 106 ? 10.653 6.457 -8.072 1.00 95.50 106 LEU A O 1
ATOM 777 N N . ALA A 1 107 ? 10.315 7.446 -6.084 1.00 94.31 107 ALA A N 1
ATOM 778 C CA . ALA A 1 107 ? 11.187 8.584 -6.356 1.00 94.31 107 ALA A CA 1
ATOM 779 C C . ALA A 1 107 ? 12.628 8.135 -6.647 1.00 94.31 107 ALA A C 1
ATOM 781 O O . ALA A 1 107 ? 13.222 8.574 -7.629 1.00 94.31 107 ALA A O 1
ATOM 782 N N . LEU A 1 108 ? 13.167 7.211 -5.845 1.00 94.25 108 LEU A N 1
ATOM 783 C CA . LEU A 1 108 ? 14.505 6.657 -6.060 1.00 94.25 108 LEU A CA 1
ATOM 784 C C . LEU A 1 108 ? 14.607 5.884 -7.382 1.00 94.25 108 LEU A C 1
ATOM 786 O O . LEU A 1 108 ? 15.582 6.058 -8.111 1.00 94.25 108 LEU A O 1
ATOM 790 N N . LEU A 1 109 ? 13.599 5.074 -7.724 1.00 92.56 109 LEU A N 1
ATOM 791 C CA . LEU A 1 109 ? 13.566 4.359 -9.004 1.00 92.56 109 LEU A CA 1
ATOM 792 C C . LEU A 1 109 ? 13.507 5.312 -10.195 1.00 92.56 109 LEU A C 1
ATOM 794 O O . LEU A 1 109 ? 14.219 5.098 -11.169 1.00 92.56 109 LEU A O 1
ATOM 798 N N . LEU A 1 110 ? 12.713 6.381 -10.119 1.00 91.38 110 LEU A N 1
ATOM 799 C CA . LEU A 1 110 ? 12.656 7.390 -11.179 1.00 91.38 110 LEU A CA 1
ATOM 800 C C . LEU A 1 110 ? 14.016 8.068 -11.381 1.00 91.38 110 LEU A C 1
ATOM 802 O O . LEU A 1 110 ? 14.447 8.236 -12.520 1.00 91.38 110 LEU A O 1
ATOM 806 N N . ILE A 1 111 ? 14.722 8.399 -10.298 1.00 90.25 111 ILE A N 1
ATOM 807 C CA . ILE A 1 111 ? 16.059 9.005 -10.375 1.00 90.25 111 ILE A CA 1
ATOM 808 C C . ILE A 1 111 ? 17.058 8.049 -11.042 1.00 90.25 111 ILE A C 1
ATOM 810 O O . ILE A 1 111 ? 17.794 8.458 -11.935 1.00 90.25 111 ILE A O 1
ATOM 814 N N . ILE A 1 112 ? 17.075 6.778 -10.641 1.00 89.56 112 ILE A N 1
ATOM 815 C CA . ILE A 1 112 ? 18.080 5.810 -11.107 1.00 89.56 112 ILE A CA 1
ATOM 816 C C . ILE A 1 112 ? 17.792 5.315 -12.526 1.00 89.56 112 ILE A C 1
ATOM 818 O O . ILE A 1 112 ? 18.694 5.286 -13.361 1.00 89.56 112 ILE A O 1
ATOM 822 N N . GLU A 1 113 ? 16.549 4.928 -12.803 1.00 86.19 113 GLU A N 1
ATOM 823 C CA . GLU A 1 113 ? 16.173 4.279 -14.064 1.00 86.19 113 GLU A CA 1
ATOM 824 C C . GLU A 1 113 ? 15.878 5.295 -15.169 1.00 86.19 113 GLU A C 1
ATOM 826 O O . GLU A 1 113 ? 16.136 5.031 -16.340 1.00 86.19 113 GLU A O 1
ATOM 831 N N . THR A 1 114 ? 15.342 6.467 -14.816 1.00 82.44 114 THR A N 1
ATOM 832 C CA . THR A 1 114 ? 14.881 7.456 -15.806 1.00 82.44 114 THR A CA 1
ATOM 833 C C . THR A 1 114 ? 15.591 8.801 -15.736 1.00 82.44 114 THR A C 1
ATOM 835 O O . THR A 1 114 ? 15.365 9.636 -16.605 1.00 82.44 114 THR A O 1
ATOM 838 N N . GLY A 1 115 ? 16.492 9.014 -14.771 1.00 74.31 115 GLY A N 1
ATOM 839 C CA . GLY A 1 115 ? 17.210 10.285 -14.606 1.00 74.31 115 GLY A CA 1
ATOM 840 C C . GLY A 1 115 ? 18.133 10.666 -15.769 1.00 74.31 115 GLY A C 1
ATOM 841 O O . GLY A 1 115 ? 18.529 11.821 -15.869 1.00 74.31 115 GLY A O 1
ATOM 842 N N . HIS A 1 116 ? 18.447 9.720 -16.657 1.00 70.69 116 HIS A N 1
ATOM 843 C CA . HIS A 1 116 ? 19.286 9.928 -17.843 1.00 70.69 116 HIS A CA 1
ATOM 844 C C . HIS A 1 116 ? 18.475 10.112 -19.140 1.00 70.69 116 HIS A C 1
ATOM 846 O O . HIS A 1 116 ? 19.061 10.343 -20.195 1.00 70.69 116 HIS A O 1
ATOM 852 N N . LEU A 1 117 ? 17.147 9.958 -19.081 1.00 71.12 117 LEU A N 1
ATOM 853 C CA . LEU A 1 117 ? 16.249 10.028 -20.234 1.00 71.12 117 LEU A CA 1
ATOM 854 C C . LEU A 1 117 ? 15.529 11.376 -20.294 1.00 71.12 117 LEU A C 1
ATOM 856 O O . LEU A 1 117 ? 15.248 12.003 -19.272 1.00 71.12 117 LEU A O 1
ATOM 860 N N . ASP A 1 118 ? 15.196 11.796 -21.512 1.00 71.00 118 ASP A N 1
ATOM 861 C CA . ASP A 1 118 ? 14.473 13.040 -21.749 1.00 71.00 118 ASP A CA 1
ATOM 862 C C . ASP A 1 118 ? 13.019 12.948 -21.245 1.00 71.00 118 ASP A C 1
ATOM 864 O O . ASP A 1 118 ? 12.354 11.914 -21.376 1.00 71.00 118 ASP A O 1
ATOM 868 N N . HIS A 1 119 ? 12.496 14.035 -20.672 1.00 67.44 119 HIS A N 1
ATOM 869 C CA . HIS A 1 119 ? 11.236 14.033 -19.908 1.00 67.44 119 HIS A CA 1
ATOM 870 C C . HIS A 1 119 ? 10.002 13.611 -20.725 1.00 67.44 119 HIS A C 1
ATOM 872 O O . HIS A 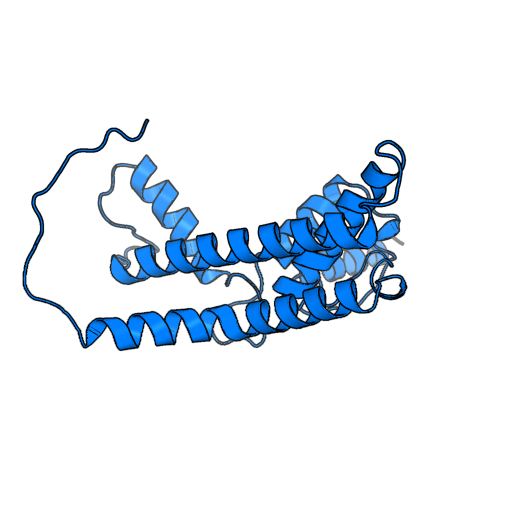1 119 ? 8.998 13.158 -20.166 1.00 67.44 119 HIS A O 1
ATOM 878 N N . THR A 1 120 ? 10.064 13.740 -22.049 1.00 63.03 120 THR A N 1
ATOM 879 C CA . THR A 1 120 ? 9.014 13.328 -22.990 1.00 63.03 120 THR A CA 1
ATOM 880 C C . THR A 1 120 ? 8.896 11.808 -23.126 1.00 63.03 120 THR A C 1
ATOM 882 O O . THR A 1 120 ? 7.789 11.317 -23.343 1.00 63.03 120 THR A O 1
ATOM 885 N N . GLN A 1 121 ? 9.979 11.052 -22.916 1.00 63.03 121 GLN A N 1
ATOM 886 C CA . GLN A 1 121 ? 9.984 9.581 -22.959 1.00 63.03 121 GLN A CA 1
ATOM 887 C C . GLN A 1 121 ? 9.663 8.938 -21.595 1.00 63.03 121 GLN A C 1
ATOM 889 O O . GLN A 1 121 ? 9.303 7.764 -21.521 1.00 63.03 121 GLN A O 1
ATOM 894 N N . THR A 1 122 ? 9.721 9.710 -20.505 1.00 66.75 122 THR A N 1
ATOM 895 C CA . THR A 1 122 ? 9.567 9.214 -19.123 1.00 66.75 122 THR A CA 1
ATOM 896 C C . THR A 1 122 ? 8.111 9.035 -18.675 1.00 66.75 122 THR A C 1
ATOM 898 O O . THR A 1 122 ? 7.843 8.355 -17.683 1.00 66.75 122 THR A O 1
ATOM 901 N N . ARG A 1 123 ? 7.132 9.603 -19.395 1.00 69.25 123 ARG A N 1
ATOM 902 C CA . ARG A 1 123 ? 5.712 9.541 -18.988 1.00 69.25 123 ARG A CA 1
ATOM 903 C C . ARG A 1 123 ? 5.167 8.113 -18.915 1.00 69.25 123 ARG A C 1
ATOM 905 O O . ARG A 1 123 ? 4.510 7.771 -17.934 1.00 69.25 123 ARG A O 1
ATOM 912 N N . ASP A 1 124 ? 5.510 7.268 -19.883 1.00 73.38 124 ASP A N 1
ATOM 913 C CA . ASP A 1 124 ? 5.118 5.852 -19.873 1.00 73.38 124 ASP A CA 1
ATOM 914 C C . ASP A 1 124 ? 5.901 5.038 -18.832 1.00 73.38 124 ASP A C 1
ATOM 916 O O . ASP A 1 124 ? 5.407 4.035 -18.309 1.00 73.38 124 ASP A O 1
ATOM 920 N N . ALA A 1 125 ? 7.115 5.479 -18.490 1.00 82.81 125 ALA A N 1
ATOM 921 C CA . ALA A 1 125 ? 7.934 4.847 -17.464 1.00 82.81 125 ALA A CA 1
ATOM 922 C C . ALA A 1 125 ? 7.373 5.086 -16.054 1.00 82.81 125 ALA A C 1
ATOM 924 O O . ALA A 1 125 ? 7.442 4.186 -15.220 1.00 82.81 125 ALA A O 1
ATOM 925 N N . PHE A 1 126 ? 6.748 6.242 -15.795 1.00 88.69 126 PHE A N 1
ATOM 926 C CA . PHE A 1 126 ? 6.155 6.544 -14.489 1.00 88.69 126 PHE A CA 1
ATOM 927 C C . PHE A 1 126 ? 5.096 5.517 -14.079 1.00 88.69 126 PHE A C 1
ATOM 929 O O . PHE A 1 126 ? 5.171 4.960 -12.985 1.00 88.69 126 PHE A O 1
ATOM 936 N N . LEU A 1 127 ? 4.130 5.225 -14.958 1.00 90.44 127 LEU A N 1
ATOM 937 C CA . LEU A 1 127 ? 3.064 4.271 -14.645 1.00 90.44 127 LEU A CA 1
ATOM 938 C C . LEU A 1 127 ? 3.626 2.857 -14.440 1.00 90.44 127 LEU A C 1
ATOM 940 O O . LEU A 1 127 ? 3.204 2.157 -13.519 1.00 90.44 127 LEU A O 1
ATOM 944 N N . LYS A 1 128 ? 4.613 2.462 -15.257 1.00 90.56 128 LYS A N 1
ATOM 945 C CA . LYS A 1 128 ? 5.334 1.187 -15.124 1.00 90.56 128 LYS A CA 1
ATOM 946 C C . LYS A 1 128 ? 6.030 1.074 -13.776 1.00 90.56 128 LYS A C 1
ATOM 948 O O . LYS A 1 128 ? 5.762 0.132 -13.038 1.00 90.56 128 LYS A O 1
ATOM 953 N N . LEU A 1 129 ? 6.850 2.054 -13.413 1.00 93.06 129 LEU A N 1
ATOM 954 C CA . LEU A 1 129 ? 7.594 2.050 -12.155 1.00 93.06 129 LEU A CA 1
ATOM 955 C C . LEU A 1 129 ? 6.680 2.177 -10.932 1.00 93.06 129 LEU A C 1
ATOM 957 O O . LEU A 1 129 ? 6.934 1.524 -9.922 1.00 93.06 129 LEU A O 1
ATOM 961 N N . LEU A 1 130 ? 5.588 2.944 -11.015 1.00 94.75 130 LEU A N 1
ATOM 962 C CA . LEU A 1 130 ? 4.575 3.005 -9.958 1.00 94.75 130 LEU A CA 1
ATOM 963 C C . LEU A 1 130 ? 3.949 1.626 -9.722 1.00 94.75 130 LEU A C 1
ATOM 965 O O . LEU A 1 130 ? 3.850 1.186 -8.577 1.00 94.75 130 LEU A O 1
ATOM 969 N N . PHE A 1 131 ? 3.564 0.932 -10.793 1.00 94.50 131 PHE A N 1
ATOM 970 C CA . PHE A 1 131 ? 2.993 -0.410 -10.706 1.00 94.50 131 PHE A CA 1
ATOM 971 C C . PHE A 1 131 ? 3.980 -1.408 -10.092 1.00 94.50 131 PHE A C 1
ATOM 973 O O . PHE A 1 131 ? 3.610 -2.135 -9.174 1.00 94.50 131 PHE A O 1
ATOM 980 N N . GLU A 1 132 ? 5.241 -1.403 -10.534 1.00 94.31 132 GLU A N 1
ATOM 981 C CA . GLU A 1 132 ? 6.299 -2.242 -9.951 1.00 94.31 132 GLU A CA 1
ATOM 982 C C . GLU A 1 132 ? 6.508 -1.939 -8.466 1.00 94.31 132 GLU A C 1
ATOM 984 O O . GLU A 1 132 ? 6.574 -2.851 -7.647 1.00 94.31 132 GLU A O 1
ATOM 989 N N . THR A 1 133 ? 6.560 -0.658 -8.095 1.00 95.31 133 THR A N 1
ATOM 990 C CA . THR A 1 133 ? 6.803 -0.236 -6.710 1.00 95.31 133 THR A CA 1
ATOM 991 C C . THR A 1 133 ? 5.668 -0.669 -5.789 1.00 95.31 133 THR A C 1
ATOM 993 O O . THR A 1 133 ? 5.909 -1.199 -4.703 1.00 95.31 133 THR A O 1
ATOM 996 N N . VAL A 1 134 ? 4.416 -0.472 -6.211 1.00 95.38 134 VAL A N 1
ATOM 997 C CA . VAL A 1 134 ? 3.246 -0.867 -5.417 1.00 95.38 134 VAL A CA 1
ATOM 998 C C . VAL A 1 134 ? 3.107 -2.387 -5.371 1.00 95.38 134 VAL A C 1
ATOM 1000 O O . VAL A 1 134 ? 2.807 -2.930 -4.310 1.00 95.38 134 VAL A O 1
ATOM 1003 N N . SER A 1 135 ? 3.396 -3.088 -6.470 1.00 94.50 135 SER A N 1
ATOM 1004 C CA . SER A 1 135 ? 3.452 -4.553 -6.494 1.00 94.50 135 SER A CA 1
ATOM 1005 C C . SER A 1 135 ? 4.532 -5.088 -5.550 1.00 94.50 135 SER A C 1
ATOM 1007 O O . SER A 1 135 ? 4.267 -6.004 -4.771 1.00 94.50 135 SER A O 1
ATOM 1009 N N . ALA A 1 136 ? 5.721 -4.480 -5.532 1.00 94.31 136 ALA A N 1
ATOM 1010 C CA . ALA A 1 136 ? 6.800 -4.827 -4.613 1.00 94.31 136 ALA A CA 1
ATOM 1011 C C . ALA A 1 136 ? 6.392 -4.596 -3.153 1.00 94.31 136 ALA A C 1
ATOM 1013 O O . ALA A 1 136 ? 6.491 -5.510 -2.337 1.00 94.31 136 ALA A O 1
ATOM 1014 N N . PHE A 1 137 ? 5.853 -3.417 -2.831 1.00 94.06 137 PHE A N 1
ATOM 1015 C CA . PHE A 1 137 ? 5.393 -3.079 -1.481 1.00 94.06 137 PHE A CA 1
ATOM 1016 C C . PHE A 1 137 ? 4.247 -3.982 -1.002 1.00 94.06 137 PHE A C 1
ATOM 1018 O O . PHE A 1 137 ? 4.248 -4.473 0.126 1.00 94.06 137 PHE A O 1
ATOM 1025 N N . GLY A 1 138 ? 3.265 -4.247 -1.859 1.00 91.06 138 GLY A N 1
ATOM 1026 C CA . GLY A 1 138 ? 2.190 -5.188 -1.557 1.00 91.06 138 GLY A CA 1
ATOM 1027 C C . GLY A 1 138 ? 2.667 -6.643 -1.518 1.00 91.06 138 GLY A C 1
ATOM 1028 O O . GLY A 1 138 ? 1.929 -7.515 -1.068 1.00 91.06 138 GLY A O 1
ATOM 1029 N N . THR A 1 139 ? 3.902 -6.935 -1.947 1.00 91.94 139 THR A N 1
ATOM 1030 C CA . THR A 1 139 ? 4.412 -8.289 -2.229 1.00 91.94 139 THR A CA 1
ATOM 1031 C C . THR A 1 139 ? 3.468 -9.071 -3.140 1.00 91.94 139 THR A C 1
ATOM 1033 O O . THR A 1 139 ? 3.145 -10.231 -2.894 1.00 91.94 139 THR A O 1
ATOM 1036 N N . VAL A 1 140 ? 2.963 -8.387 -4.166 1.00 91.44 140 VAL A N 1
ATOM 1037 C CA . VAL A 1 140 ? 1.946 -8.915 -5.068 1.00 91.44 140 VAL A CA 1
ATOM 1038 C C . VAL A 1 140 ? 2.553 -9.811 -6.125 1.00 91.44 140 VAL A C 1
ATOM 1040 O O . VAL A 1 140 ? 2.020 -10.886 -6.360 1.00 91.44 140 VAL A O 1
ATOM 1043 N N . GLY A 1 141 ? 3.660 -9.389 -6.736 1.00 89.00 141 GLY A N 1
ATOM 1044 C CA . GLY A 1 141 ? 4.379 -10.182 -7.737 1.00 89.00 141 GLY A CA 1
ATOM 1045 C C . GLY A 1 141 ? 3.871 -10.020 -9.172 1.00 89.00 141 GLY A C 1
ATOM 1046 O O . GLY A 1 141 ? 4.334 -10.729 -10.058 1.00 89.00 141 GLY A O 1
ATOM 1047 N N . LEU A 1 142 ? 2.953 -9.085 -9.427 1.00 91.00 142 LEU A N 1
ATOM 1048 C CA . LEU A 1 142 ? 2.561 -8.712 -10.790 1.00 91.00 142 LEU A CA 1
ATOM 1049 C C . LEU A 1 142 ? 3.511 -7.652 -11.351 1.00 91.00 142 LEU A C 1
ATOM 1051 O O . LEU A 1 142 ? 4.050 -6.841 -10.600 1.00 91.00 142 LEU A O 1
ATOM 1055 N N . SER A 1 143 ? 3.666 -7.626 -12.672 1.00 90.75 143 SER A N 1
ATOM 1056 C CA . SER A 1 143 ? 4.569 -6.710 -13.372 1.00 90.75 143 SER A CA 1
ATOM 1057 C C . SER A 1 143 ? 3.962 -6.236 -14.695 1.00 90.75 143 SER A C 1
ATOM 1059 O O . SER A 1 143 ? 3.212 -6.973 -15.340 1.00 90.75 143 SER A O 1
ATOM 1061 N N . MET A 1 144 ? 4.323 -5.020 -15.120 1.00 88.56 144 MET A N 1
ATOM 1062 C CA . MET A 1 144 ? 4.082 -4.521 -16.486 1.00 88.56 144 MET A CA 1
ATOM 1063 C C . MET A 1 144 ? 5.284 -4.756 -17.420 1.00 88.56 144 MET A C 1
ATOM 1065 O O . MET A 1 144 ? 5.384 -4.140 -18.480 1.00 88.56 144 MET A O 1
ATOM 1069 N N . GLY A 1 145 ? 6.210 -5.634 -17.028 1.00 84.44 145 GLY A N 1
ATOM 1070 C CA . GLY A 1 145 ? 7.404 -5.993 -17.792 1.00 84.44 145 GLY A CA 1
ATOM 1071 C C . GLY A 1 145 ? 8.620 -5.103 -17.532 1.00 84.44 145 GLY A C 1
ATOM 1072 O O . GLY A 1 145 ? 9.603 -5.207 -18.258 1.00 84.44 145 GLY A O 1
ATOM 1073 N N . ALA A 1 146 ? 8.589 -4.234 -16.516 1.00 82.19 146 ALA A N 1
ATOM 1074 C CA . ALA A 1 146 ? 9.735 -3.384 -16.184 1.00 82.19 146 ALA A CA 1
ATOM 1075 C C . ALA A 1 146 ? 10.774 -4.103 -15.303 1.00 82.19 146 ALA A C 1
ATOM 1077 O O . ALA A 1 146 ? 11.957 -3.781 -15.378 1.00 82.19 146 ALA A O 1
ATOM 1078 N N . THR A 1 147 ? 10.376 -5.115 -14.520 1.00 80.50 147 THR A N 1
ATOM 1079 C CA . THR A 1 147 ? 11.250 -5.779 -13.534 1.00 80.50 147 THR A CA 1
ATOM 1080 C C . THR A 1 147 ? 12.527 -6.371 -14.143 1.00 80.50 147 THR A C 1
ATOM 1082 O O . THR A 1 147 ? 13.596 -6.304 -13.535 1.00 80.50 147 THR A O 1
ATOM 1085 N N . SER A 1 148 ? 12.445 -6.949 -15.348 1.00 80.19 148 SER A N 1
ATOM 1086 C CA . SER A 1 148 ? 13.595 -7.565 -16.028 1.00 80.19 148 SER A CA 1
ATOM 1087 C C . SER A 1 148 ? 14.616 -6.541 -16.524 1.00 80.19 148 SER A C 1
ATOM 1089 O O . SER A 1 148 ? 15.796 -6.872 -16.626 1.00 80.19 148 SER A O 1
ATOM 1091 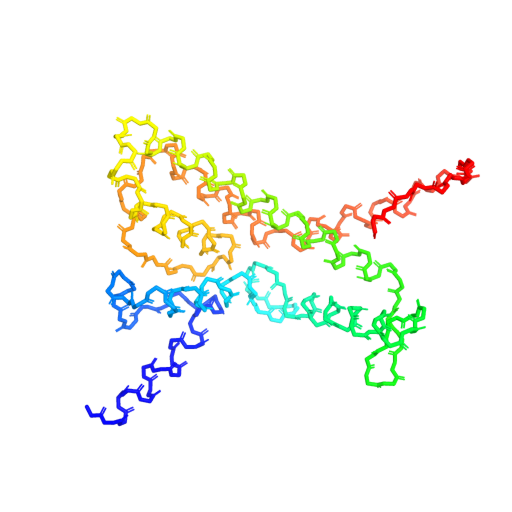N N . GLY A 1 149 ? 14.170 -5.315 -16.810 1.00 82.56 149 GLY A N 1
ATOM 1092 C CA . GLY A 1 149 ? 15.001 -4.221 -17.314 1.00 82.56 149 GLY A CA 1
ATOM 1093 C C . GLY A 1 149 ? 15.649 -3.360 -16.229 1.00 82.56 149 GLY A C 1
ATOM 1094 O O . GLY A 1 149 ? 16.444 -2.495 -16.569 1.00 82.56 149 GLY A O 1
ATOM 1095 N N . LEU A 1 150 ? 15.335 -3.593 -14.948 1.00 88.25 150 LEU A N 1
ATOM 1096 C CA . LEU A 1 150 ? 15.881 -2.800 -13.845 1.00 88.25 150 LEU A CA 1
ATOM 1097 C C . LEU A 1 150 ? 17.402 -2.948 -13.730 1.00 88.25 150 LEU A C 1
ATOM 1099 O O . LEU A 1 150 ? 17.952 -4.059 -13.787 1.00 88.25 150 LEU A O 1
ATOM 1103 N N . THR A 1 151 ? 18.066 -1.827 -13.457 1.00 91.81 151 THR A N 1
ATOM 1104 C CA . THR A 1 151 ? 19.482 -1.794 -13.083 1.00 91.81 151 THR A CA 1
ATOM 1105 C C . THR A 1 151 ? 19.728 -2.548 -11.773 1.00 91.81 151 THR A C 1
ATOM 1107 O O . THR A 1 151 ? 18.810 -2.861 -11.011 1.00 91.81 151 THR A O 1
ATOM 1110 N N . VAL A 1 152 ? 20.997 -2.836 -11.464 1.00 93.25 152 VAL A N 1
ATOM 1111 C CA . VAL A 1 152 ? 21.379 -3.463 -10.183 1.00 93.25 152 VAL A CA 1
ATOM 1112 C C . VAL A 1 152 ? 20.865 -2.642 -8.993 1.00 93.25 152 VAL A C 1
ATOM 1114 O O . VAL A 1 152 ? 20.307 -3.202 -8.050 1.00 93.25 152 VAL A O 1
ATOM 1117 N N . TRP A 1 153 ? 20.979 -1.315 -9.068 1.00 92.88 153 TRP A N 1
ATOM 1118 C CA . TRP A 1 153 ? 20.491 -0.405 -8.034 1.00 92.88 153 TRP A CA 1
ATOM 1119 C C . TRP A 1 153 ? 18.961 -0.381 -7.954 1.00 92.88 153 TRP A C 1
ATOM 1121 O O . TRP A 1 153 ? 18.412 -0.459 -6.854 1.00 92.88 153 TRP A O 1
ATOM 1131 N N . GLY A 1 154 ? 18.263 -0.373 -9.095 1.00 92.75 154 GLY A N 1
ATOM 1132 C CA . GLY A 1 154 ? 16.803 -0.481 -9.131 1.00 92.75 154 GLY A CA 1
ATOM 1133 C C . GLY A 1 154 ? 16.290 -1.784 -8.512 1.00 92.75 154 GLY A C 1
ATOM 1134 O O . GLY A 1 154 ? 15.343 -1.779 -7.722 1.00 92.75 154 GLY A O 1
ATOM 1135 N N . LYS A 1 155 ? 16.974 -2.905 -8.772 1.00 93.88 155 LYS A N 1
ATOM 1136 C CA . LYS A 1 155 ? 16.669 -4.204 -8.147 1.00 93.88 155 LYS A CA 1
ATOM 1137 C C . LYS A 1 155 ? 16.846 -4.169 -6.630 1.00 93.88 155 LYS A C 1
ATOM 1139 O O . LYS A 1 155 ? 15.977 -4.670 -5.921 1.00 93.88 155 LYS A O 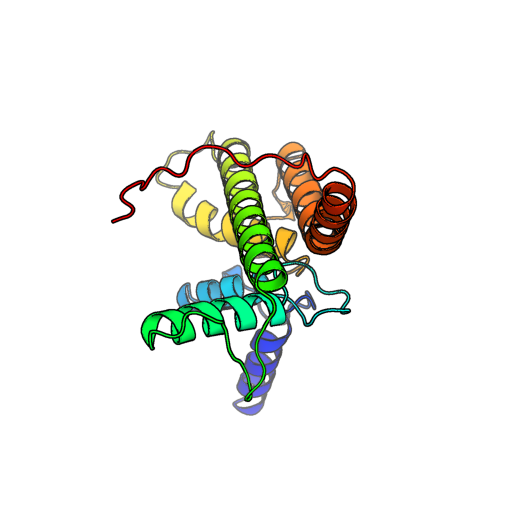1
ATOM 1144 N N . LEU A 1 156 ? 17.916 -3.557 -6.117 1.00 94.88 156 LEU A N 1
ATOM 1145 C CA . LEU A 1 156 ? 18.132 -3.415 -4.668 1.00 94.88 156 LEU A CA 1
ATOM 1146 C C . LEU A 1 156 ? 17.027 -2.599 -3.987 1.00 94.88 156 LEU A C 1
ATOM 1148 O O . LEU A 1 156 ? 16.594 -2.951 -2.884 1.00 94.88 156 LEU A O 1
ATOM 1152 N N . ILE A 1 157 ? 16.534 -1.550 -4.651 1.00 94.94 157 ILE A N 1
ATOM 1153 C CA . ILE A 1 157 ? 15.402 -0.765 -4.149 1.00 94.94 157 ILE A CA 1
ATOM 1154 C C . ILE A 1 157 ? 14.161 -1.646 -4.061 1.00 94.94 157 ILE A C 1
ATOM 1156 O O . ILE A 1 157 ? 13.596 -1.761 -2.978 1.00 94.94 157 ILE A O 1
ATOM 1160 N N . ILE A 1 158 ? 13.792 -2.336 -5.144 1.00 94.50 158 ILE A N 1
ATOM 1161 C CA . ILE A 1 158 ? 12.627 -3.234 -5.163 1.00 94.50 158 ILE A CA 1
ATOM 1162 C C . ILE A 1 158 ? 12.729 -4.322 -4.086 1.00 94.50 158 ILE A C 1
ATOM 1164 O O . ILE A 1 158 ? 11.758 -4.549 -3.366 1.00 94.50 158 ILE A O 1
ATOM 1168 N N . ILE A 1 159 ? 13.898 -4.949 -3.911 1.00 93.81 159 ILE A N 1
ATOM 1169 C CA . ILE A 1 159 ? 14.131 -5.956 -2.859 1.00 93.81 159 ILE A CA 1
ATOM 1170 C C . ILE A 1 159 ? 13.862 -5.362 -1.470 1.00 93.81 159 ILE A C 1
ATOM 1172 O O . ILE A 1 159 ? 13.160 -5.964 -0.653 1.00 93.81 159 ILE A O 1
ATOM 1176 N N . THR A 1 160 ? 14.374 -4.158 -1.208 1.00 92.69 160 THR A N 1
ATOM 1177 C CA . THR A 1 160 ? 14.157 -3.458 0.066 1.00 92.69 160 THR A CA 1
ATOM 1178 C C . THR A 1 160 ? 12.679 -3.113 0.259 1.00 92.69 160 THR A C 1
ATOM 1180 O O . THR A 1 160 ? 12.129 -3.330 1.340 1.00 92.69 160 THR A O 1
ATOM 1183 N N . THR A 1 161 ? 12.002 -2.643 -0.791 1.00 93.88 161 THR A N 1
ATOM 1184 C CA . THR A 1 161 ? 10.565 -2.344 -0.778 1.00 93.88 161 THR A CA 1
ATOM 1185 C C . THR A 1 161 ? 9.730 -3.594 -0.491 1.00 93.88 161 THR A C 1
ATOM 1187 O O . THR A 1 161 ? 8.804 -3.520 0.315 1.00 93.88 161 THR A O 1
ATOM 1190 N N . MET A 1 162 ? 10.074 -4.753 -1.067 1.00 93.19 162 MET A N 1
ATOM 1191 C CA . MET A 1 162 ? 9.413 -6.036 -0.776 1.00 93.19 162 MET A CA 1
ATOM 1192 C C . MET A 1 162 ? 9.590 -6.452 0.683 1.00 93.19 162 MET A C 1
ATOM 1194 O O . MET A 1 162 ? 8.629 -6.858 1.341 1.00 93.19 162 MET A O 1
ATOM 1198 N N . PHE A 1 163 ? 10.809 -6.320 1.211 1.00 90.31 163 PHE A N 1
ATOM 1199 C CA . PHE A 1 163 ? 11.095 -6.636 2.606 1.00 90.31 163 PHE A CA 1
ATOM 1200 C C . PHE A 1 163 ? 10.290 -5.739 3.555 1.00 90.31 163 PHE A C 1
ATOM 1202 O O . PHE A 1 163 ? 9.583 -6.238 4.432 1.00 90.31 163 PHE A O 1
ATOM 1209 N N . LEU A 1 164 ? 10.311 -4.420 3.342 1.00 89.12 164 LEU A N 1
ATOM 1210 C CA . LEU A 1 164 ? 9.527 -3.470 4.138 1.00 89.12 164 LEU A CA 1
ATOM 1211 C C . LEU A 1 164 ? 8.020 -3.709 4.006 1.00 89.12 164 LEU A C 1
ATOM 1213 O O . LEU A 1 164 ? 7.303 -3.666 5.003 1.00 89.12 164 LEU A O 1
ATOM 1217 N N . GLY A 1 165 ? 7.546 -4.020 2.802 1.00 87.81 165 GLY A N 1
ATOM 1218 C CA . GLY A 1 165 ? 6.153 -4.346 2.520 1.00 87.81 165 GLY A CA 1
ATOM 1219 C C . GLY A 1 165 ? 5.643 -5.580 3.263 1.00 87.81 165 GLY A C 1
ATOM 1220 O O . GLY A 1 165 ? 4.500 -5.617 3.727 1.00 87.81 165 GLY A O 1
ATOM 1221 N N . ARG A 1 166 ? 6.510 -6.584 3.442 1.00 86.06 166 ARG A N 1
ATOM 1222 C CA . ARG A 1 166 ? 6.193 -7.808 4.184 1.00 86.06 166 ARG A CA 1
ATOM 1223 C C . ARG A 1 166 ? 6.304 -7.639 5.697 1.00 86.06 166 ARG A C 1
ATOM 1225 O O . ARG A 1 166 ? 5.450 -8.135 6.432 1.00 86.06 166 ARG A O 1
ATOM 1232 N N . VAL A 1 167 ? 7.363 -6.980 6.166 1.00 82.12 167 VAL A N 1
ATOM 1233 C CA . VAL A 1 167 ? 7.691 -6.866 7.598 1.00 82.12 167 VAL A CA 1
ATOM 1234 C C . VAL A 1 167 ? 6.959 -5.685 8.256 1.00 82.12 167 VAL A C 1
ATOM 1236 O O . VAL A 1 167 ? 6.721 -5.708 9.461 1.00 82.12 167 VAL A O 1
ATOM 1239 N N . GLY A 1 168 ? 6.512 -4.689 7.485 1.00 73.50 168 GLY A N 1
ATOM 1240 C CA . GLY A 1 168 ? 5.900 -3.438 7.954 1.00 73.50 168 GLY A CA 1
ATOM 1241 C C . GLY A 1 168 ? 4.869 -3.577 9.085 1.00 73.50 168 GLY A C 1
ATOM 1242 O O . GLY A 1 168 ? 5.037 -2.927 10.122 1.00 73.50 168 GLY A O 1
ATOM 1243 N N . PRO A 1 169 ? 3.846 -4.449 8.976 1.00 65.88 169 PRO A N 1
ATOM 1244 C CA . PRO A 1 169 ? 2.870 -4.647 10.051 1.00 65.88 169 PRO A CA 1
ATOM 1245 C C . PRO A 1 169 ? 3.492 -5.151 11.365 1.00 65.88 169 PRO A C 1
ATOM 1247 O O . PRO A 1 169 ? 3.084 -4.717 12.444 1.00 65.88 169 PRO A O 1
ATOM 1250 N N . LEU A 1 170 ? 4.497 -6.031 11.286 1.00 67.19 170 LEU A N 1
ATOM 1251 C CA . LEU A 1 170 ? 5.225 -6.560 12.445 1.00 67.19 170 LEU A CA 1
ATOM 1252 C C . LEU A 1 170 ? 6.152 -5.502 13.051 1.00 67.19 170 LEU A C 1
ATOM 1254 O O . LEU A 1 170 ? 6.169 -5.338 14.270 1.00 67.19 170 LEU A O 1
ATOM 1258 N N . THR A 1 171 ? 6.870 -4.736 12.224 1.00 69.62 171 THR A N 1
ATOM 1259 C CA . THR A 1 171 ? 7.764 -3.665 12.694 1.00 69.62 171 THR A CA 1
ATOM 1260 C C . THR A 1 171 ? 6.994 -2.594 13.453 1.00 69.62 171 THR A C 1
ATOM 1262 O O . THR A 1 171 ? 7.400 -2.206 14.549 1.00 69.62 171 THR A O 1
ATOM 1265 N N . VAL A 1 172 ? 5.853 -2.143 12.920 1.00 65.31 172 VAL A N 1
ATOM 1266 C CA . VAL A 1 172 ? 5.027 -1.128 13.592 1.00 65.31 172 VAL A CA 1
ATOM 1267 C C . VAL A 1 172 ? 4.414 -1.683 14.879 1.00 65.31 172 VAL A C 1
ATOM 1269 O O . VAL A 1 172 ? 4.406 -0.991 15.899 1.00 65.31 172 VAL A O 1
ATOM 1272 N N . ALA A 1 173 ? 3.963 -2.941 14.880 1.00 65.44 173 ALA A N 1
ATOM 1273 C CA . ALA A 1 173 ? 3.474 -3.589 16.095 1.00 65.44 173 ALA A CA 1
ATOM 1274 C C . ALA A 1 173 ? 4.559 -3.656 17.189 1.00 65.44 173 ALA A C 1
ATOM 1276 O O . ALA A 1 173 ? 4.296 -3.304 18.342 1.00 65.44 173 ALA A O 1
ATOM 1277 N N . LEU A 1 174 ? 5.788 -4.043 16.838 1.00 66.88 174 LEU A N 1
ATOM 1278 C CA . LEU A 1 174 ? 6.912 -4.146 17.775 1.00 66.88 174 LEU A CA 1
ATOM 1279 C C . LEU A 1 174 ? 7.396 -2.779 18.278 1.00 66.88 174 LEU A C 1
ATOM 1281 O O . LEU A 1 174 ? 7.585 -2.610 19.485 1.00 66.88 174 LEU A O 1
ATOM 1285 N N . ALA A 1 175 ? 7.551 -1.791 17.391 1.00 66.88 175 ALA A N 1
ATOM 1286 C CA . ALA A 1 175 ? 7.990 -0.441 17.751 1.00 66.88 175 ALA A CA 1
ATOM 1287 C C . ALA A 1 175 ? 7.036 0.222 18.756 1.00 66.88 175 ALA A C 1
ATOM 1289 O O . ALA A 1 175 ? 7.467 0.838 19.731 1.00 66.88 175 ALA A O 1
ATOM 1290 N N . LEU A 1 176 ? 5.728 0.041 18.566 1.00 62.47 176 LEU A N 1
ATOM 1291 C CA . LEU A 1 176 ? 4.714 0.613 19.452 1.00 62.47 176 LEU A CA 1
ATOM 1292 C C . LEU A 1 176 ? 4.551 -0.162 20.762 1.00 62.47 176 LEU A C 1
ATOM 1294 O O . LEU A 1 176 ? 4.190 0.436 21.772 1.00 62.47 176 LEU A O 1
ATOM 1298 N N . THR A 1 177 ? 4.845 -1.464 20.772 1.00 62.84 177 THR A N 1
ATOM 1299 C CA . THR A 1 177 ? 4.839 -2.271 22.004 1.00 62.84 177 THR A CA 1
ATOM 1300 C C . THR A 1 177 ? 6.029 -1.918 22.896 1.00 62.84 177 THR A C 1
ATOM 1302 O O . THR A 1 177 ? 5.868 -1.793 24.106 1.00 62.84 177 THR A O 1
ATOM 1305 N N . ARG A 1 178 ? 7.212 -1.666 22.314 1.00 58.31 178 ARG A N 1
ATOM 1306 C CA . ARG A 1 178 ? 8.388 -1.200 23.071 1.00 58.31 178 ARG A CA 1
ATOM 1307 C C . ARG A 1 178 ? 8.175 0.185 23.686 1.00 58.31 178 ARG A C 1
ATOM 1309 O O . ARG A 1 178 ? 8.576 0.405 24.821 1.00 58.31 178 ARG A O 1
ATOM 1316 N N . ARG A 1 179 ? 7.478 1.088 22.988 1.00 53.88 179 ARG A N 1
ATOM 1317 C CA . ARG A 1 179 ? 7.236 2.462 23.466 1.00 53.88 179 ARG A CA 1
ATOM 1318 C C . ARG A 1 179 ? 6.247 2.557 24.634 1.00 53.88 179 ARG A C 1
ATOM 1320 O O . ARG A 1 179 ? 6.302 3.522 25.383 1.00 53.88 179 ARG A O 1
ATOM 1327 N N . ALA A 1 180 ? 5.397 1.548 24.836 1.00 54.81 180 ALA A N 1
ATOM 1328 C CA . ALA A 1 180 ? 4.519 1.472 26.007 1.00 54.81 180 ALA A CA 1
ATOM 1329 C C . ALA A 1 180 ? 5.281 1.240 27.330 1.00 54.81 180 ALA A C 1
ATOM 1331 O O . ALA A 1 180 ? 4.694 1.398 28.395 1.00 54.81 180 ALA A O 1
ATOM 1332 N N . ARG A 1 181 ? 6.572 0.876 27.274 1.00 52.28 181 ARG A N 1
ATOM 1333 C CA . ARG A 1 181 ? 7.415 0.647 28.457 1.00 52.28 181 ARG A CA 1
ATOM 1334 C C . ARG A 1 181 ? 8.162 1.899 28.948 1.00 52.28 181 ARG A C 1
ATOM 1336 O O . ARG A 1 181 ? 8.608 1.890 30.085 1.00 52.28 181 ARG A O 1
ATOM 1343 N N . ASP A 1 182 ? 8.224 2.966 28.142 1.00 54.34 182 ASP A N 1
ATOM 1344 C CA . ASP A 1 182 ? 8.953 4.220 28.427 1.00 54.34 182 ASP A CA 1
ATOM 1345 C C . ASP A 1 182 ? 8.015 5.441 28.515 1.00 54.34 182 ASP A C 1
ATOM 1347 O O . ASP A 1 182 ? 8.243 6.489 27.900 1.00 54.34 182 ASP A O 1
ATOM 1351 N N . THR A 1 183 ? 6.913 5.343 29.260 1.00 57.94 183 THR A N 1
ATOM 1352 C CA . THR A 1 183 ? 6.052 6.512 29.487 1.00 57.94 183 THR A CA 1
ATOM 1353 C C . THR A 1 183 ? 6.708 7.450 30.496 1.00 57.94 183 THR A C 1
ATOM 1355 O O . THR A 1 183 ? 6.513 7.329 31.705 1.00 57.94 183 THR A O 1
ATOM 1358 N N . ARG A 1 184 ? 7.487 8.413 29.994 1.00 59.44 184 ARG A N 1
ATOM 1359 C CA . ARG A 1 184 ? 7.825 9.633 30.734 1.00 59.44 184 ARG A CA 1
ATOM 1360 C C . ARG A 1 184 ? 6.517 10.302 31.168 1.00 59.44 184 ARG A C 1
ATOM 1362 O O . ARG A 1 184 ? 5.741 10.753 30.333 1.00 59.44 184 ARG A O 1
ATOM 1369 N N . SER A 1 185 ? 6.262 10.302 32.475 1.00 68.62 185 SER A N 1
ATOM 1370 C CA . SER A 1 185 ? 5.030 10.788 33.107 1.00 68.62 185 SER A CA 1
ATOM 1371 C C . SER A 1 185 ? 5.013 12.317 33.234 1.00 68.62 185 SER A C 1
ATOM 13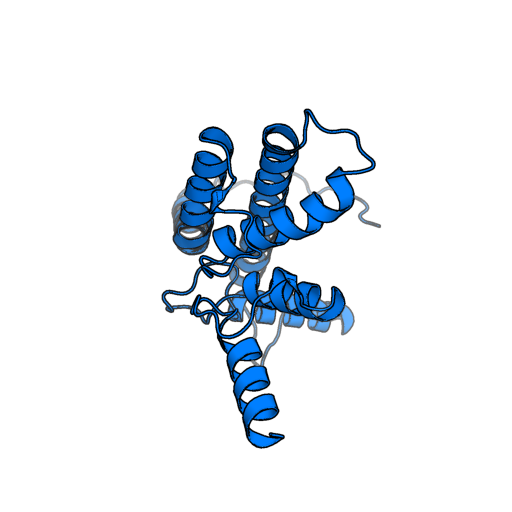73 O O . SER A 1 185 ? 4.894 12.855 34.334 1.00 68.62 185 SER A O 1
ATOM 1375 N N . TYR A 1 186 ? 5.160 13.038 32.126 1.00 76.69 186 TYR A N 1
ATOM 1376 C CA . TYR A 1 186 ? 4.892 14.474 32.101 1.00 76.69 186 TYR A CA 1
ATOM 1377 C C . TYR A 1 186 ? 4.275 14.872 30.760 1.00 76.69 186 TYR A C 1
ATOM 1379 O O . TYR A 1 186 ? 4.649 14.355 29.708 1.00 76.69 186 TYR A O 1
ATOM 1387 N N . ASN A 1 187 ? 3.301 15.778 30.815 1.00 78.75 187 ASN A N 1
ATOM 1388 C CA . ASN A 1 187 ? 2.668 16.356 29.636 1.00 78.75 187 ASN A CA 1
ATOM 1389 C C . ASN A 1 187 ? 3.327 17.704 29.339 1.00 78.75 187 ASN A C 1
ATOM 1391 O O . ASN A 1 187 ? 3.614 18.471 30.256 1.00 78.75 187 ASN A O 1
ATOM 1395 N N . TYR A 1 188 ? 3.553 17.989 28.061 1.00 85.00 188 TYR A N 1
ATOM 1396 C CA . TYR A 1 188 ? 3.925 19.328 27.612 1.00 85.00 188 TYR A CA 1
ATOM 1397 C C . TYR A 1 188 ? 2.685 20.238 27.592 1.00 85.00 188 TYR A C 1
ATOM 1399 O O . TYR A 1 188 ? 1.554 19.744 27.603 1.00 85.00 188 TYR A O 1
ATOM 1407 N N . GLY A 1 189 ? 2.898 21.559 27.574 1.00 86.19 189 GLY A N 1
ATOM 1408 C CA . GLY A 1 189 ? 1.816 22.530 27.399 1.00 86.19 189 GLY A CA 1
ATOM 1409 C C . GLY A 1 189 ? 1.027 22.247 26.118 1.00 86.19 189 GLY A C 1
ATOM 1410 O O . GLY A 1 189 ? 1.607 21.870 25.101 1.00 86.19 189 GLY A O 1
ATOM 1411 N N . GLN A 1 190 ? -0.298 22.367 26.189 1.00 81.50 190 GLN A N 1
ATOM 1412 C CA . GLN A 1 190 ? -1.162 22.203 25.024 1.00 81.50 190 GLN A CA 1
ATOM 1413 C C . GLN A 1 190 ? -1.136 23.493 24.202 1.00 81.50 190 GLN A C 1
ATOM 1415 O O . GLN A 1 190 ? -1.382 24.567 24.744 1.00 81.50 190 GLN A O 1
ATOM 1420 N N . GLU A 1 191 ? -0.866 23.375 22.907 1.00 85.06 191 GLU A N 1
ATOM 1421 C CA . GLU A 1 191 ? -0.986 24.471 21.948 1.00 85.06 191 GLU A CA 1
ATOM 1422 C C . GLU A 1 191 ? -2.018 24.093 20.887 1.00 85.06 191 GLU A C 1
ATOM 1424 O O . GLU A 1 191 ? -1.989 22.990 20.331 1.00 85.06 191 GLU A O 1
ATOM 1429 N N . GLU A 1 192 ? -2.944 25.009 20.610 1.00 82.31 192 GLU A N 1
ATOM 1430 C CA . GLU A 1 192 ? -3.879 24.865 19.501 1.00 82.31 192 GLU A CA 1
ATOM 1431 C C . GLU A 1 192 ? -3.187 25.311 18.213 1.00 82.31 192 GLU A C 1
ATOM 1433 O O . GLU A 1 192 ? -2.996 26.499 17.958 1.00 82.31 192 GLU A O 1
ATOM 1438 N N . VAL A 1 193 ? -2.790 24.341 17.391 1.00 86.56 193 VAL A N 1
ATOM 1439 C CA . VAL A 1 193 ? -2.269 24.609 16.050 1.00 86.56 193 VAL A CA 1
ATOM 1440 C C . VAL A 1 193 ? -3.427 24.550 15.067 1.00 86.56 193 VAL A C 1
ATOM 1442 O O . VAL A 1 193 ? -4.100 23.523 14.951 1.00 86.56 193 VAL A O 1
ATOM 1445 N N . MET A 1 194 ? -3.646 25.647 14.342 1.00 83.75 194 MET A N 1
ATOM 1446 C CA . MET A 1 194 ? -4.638 25.696 13.275 1.00 83.75 194 MET A CA 1
ATOM 1447 C C . MET A 1 194 ? -4.258 24.696 12.180 1.00 83.75 194 MET A C 1
ATOM 1449 O O . MET A 1 194 ? -3.255 24.844 11.483 1.00 83.75 194 MET A O 1
ATOM 1453 N N . ILE A 1 195 ? -5.086 23.671 12.044 1.00 78.38 195 ILE A N 1
ATOM 1454 C CA . ILE A 1 195 ? -5.152 22.797 10.880 1.00 78.38 195 ILE A CA 1
ATOM 1455 C C . ILE A 1 195 ? -6.401 23.228 10.107 1.00 78.38 195 ILE A C 1
ATOM 1457 O O . ILE A 1 195 ? -7.430 23.455 10.740 1.00 78.38 195 ILE A O 1
ATOM 1461 N N . GLY A 1 196 ? -6.258 23.444 8.795 1.00 59.81 196 GLY A N 1
ATOM 1462 C CA . GLY A 1 196 ? -7.250 24.115 7.939 1.00 59.81 196 GLY A CA 1
ATOM 1463 C C . GLY A 1 196 ? -8.691 23.629 8.060 1.00 59.81 196 GLY A C 1
ATOM 1464 O O . GLY A 1 196 ? -8.904 22.436 8.378 1.00 59.81 196 GLY A O 1
#

Foldseek 3Di:
DVVVVVVVVVCLLVLLQQVQDDPDQPLPDDPVSLVVSLVSNQAHEAPPDQWFHQHPVLVVLVVQVVVCVVVVHPFRDDPNDTDDPVVSVLSVVLVVVLVVLLVVLLVVQCCQVPVVDDPVVCPSVSSQSSSLSSCLLRVSNYHNPCQVVDDPVNVVSSPVSNVCRRCSVVVSVVVVVVVVVDPPPDDDDDDD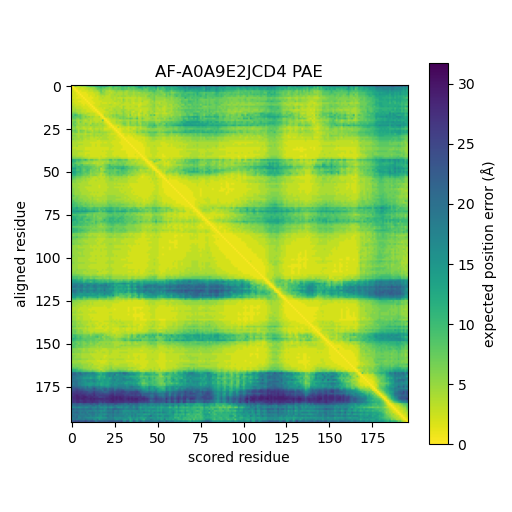DDDD

Secondary structure (DSSP, 8-state):
-HHHHHHHHHHHHHTTTTT---SS-GGGS-HHHHHHHHHHHHB---TTSS--SB-HHHHHHHHHHHHHHHTT-SS-EETTEEPPHHHHHHHHHHHHHHHHHHHHHHHHHIIIIITTS-TTTSHHHHHHHHHHHHHHHHT----SS-GGG--HHHHHHHHHHHHHHHHHHHHHHHHHHHHTT-----PPPP------

Mean predicted aligned error: 7.3 Å

pLDDT: mean 85.44, std 9.9, range [52.28, 95.69]

Nearest PDB structures (foldseek):
  8k1s-assembly1_I  TM=9.113E-01  e=3.656E-12  Bacillus subtilis
  7zp9-assembly1_M  TM=9.387E-01  e=7.346E-12  Vibrio alginolyticus
  8k1t-assembly1_I  TM=9.405E-01  e=1.191E-11  Bacillus subtilis
  7zpo-assembly1_M  TM=9.417E-01  e=3.676E-11  Vibrio alginolyticus
  7zp9-assembly1_I  TM=9.215E-01  e=8.678E-11  Vibrio alginolyticus

Solvent-accessible surface area (backbone atoms only — not comparable to full-atom values): 10988 Å² total; per-residue (Å²): 108,73,69,54,54,53,52,51,52,53,49,64,66,50,25,35,44,35,63,30,69,82,91,66,73,56,69,77,55,55,67,72,58,50,52,54,42,47,53,37,13,39,42,18,28,56,80,96,50,92,43,12,37,45,33,45,60,41,53,52,52,52,53,35,39,53,54,22,52,75,72,69,43,95,60,35,57,58,97,95,39,76,57,58,66,72,59,53,55,47,36,52,51,55,49,51,53,49,53,50,50,45,51,51,53,35,53,52,40,46,51,72,77,44,63,89,55,60,76,85,71,42,63,70,48,50,61,44,47,47,45,40,37,35,16,25,23,6,48,12,65,51,64,58,71,54,76,85,72,49,50,76,68,47,46,52,49,44,54,50,36,28,50,48,20,58,43,42,71,58,52,54,53,50,57,56,57,59,52,71,75,66,73,73,92,70,82,78,86,88,76,92,74,93,71,135

Sequence (196 aa):
PFSDKLVISLFQSVTPRTAGFNTINYAHLANTTLLGTIFLMFVGGSPGSTAGGIKTATLAILVAMAVSRYRGFSRVNILRRTIPGGLVSRAVAVTLVSIATVGLSLALLLIIETGHLDHTQTRDAFLKLLFETVSAFGTVGLSMGATSGLTVWGKLIIITTMFLGRVGPLTVALALTRRARDTRSYNYGQEEVMIG

Radius of gyration: 19.75 Å; Cα contacts (8 Å, |Δi|>4): 223; chains: 1; bounding box: 44×43×58 Å